Protein 1V3Y (pdb70)

Structure (mmCIF, N/CA/C/O backbone):
data_1V3Y
#
_entry.id   1V3Y
#
_cell.length_a   62.582
_cell.length_b   62.582
_cell.length_c   105.271
_cell.angle_alpha   90.00
_cell.angle_beta   90.00
_cell.angle_gamma   90.00
#
_symmetry.space_group_name_H-M   'P 43'
#
loop_
_entity.id
_entity.type
_entity.pdbx_description
1 polymer 'Peptide deformylase'
2 water water
#
loop_
_atom_site.group_PDB
_atom_site.id
_atom_site.type_symbol
_atom_site.label_atom_id
_atom_site.label_alt_id
_atom_site.label_comp_id
_atom_site.label_asym_id
_atom_site.label_entity_id
_atom_site.label_seq_id
_atom_site.pdbx_PDB_ins_code
_atom_site.Cartn_x
_atom_site.Cartn_y
_atom_site.Cartn_z
_atom_site.occupancy
_atom_site.B_iso_or_equiv
_atom_site.auth_seq_id
_atom_site.auth_comp_id
_atom_site.auth_asym_id
_atom_site.auth_atom_id
_atom_site.pdbx_PDB_model_num
ATOM 1 N N . MET A 1 1 ? 4.349 11.464 65.003 1.00 42.36 1 MET A N 1
ATOM 2 C CA . MET A 1 1 ? 4.230 10.128 64.353 1.00 40.48 1 MET A CA 1
ATOM 3 C C . MET A 1 1 ? 5.397 9.967 63.364 1.00 37.20 1 MET A C 1
ATOM 4 O O . MET A 1 1 ? 5.290 9.203 62.412 1.00 35.29 1 MET A O 1
ATOM 9 N N . VAL A 1 2 ? 6.493 10.694 63.589 1.00 34.50 2 VAL A N 1
ATOM 10 C CA . VAL A 1 2 ? 7.605 10.730 62.643 1.00 32.17 2 VAL A CA 1
ATOM 11 C C . VAL A 1 2 ? 8.544 9.560 62.986 1.00 30.09 2 VAL A C 1
ATOM 12 O O . VAL A 1 2 ? 8.511 8.999 64.087 1.00 27.86 2 VAL A O 1
ATOM 16 N N . TYR A 1 3 ? 9.327 9.173 62.002 1.00 27.70 3 TYR A N 1
ATOM 17 C CA . TYR A 1 3 ? 10.335 8.168 62.113 1.00 26.63 3 TYR A CA 1
ATOM 18 C C . TYR A 1 3 ? 11.651 8.897 62.043 1.00 27.08 3 TYR A C 1
ATOM 19 O O . TYR A 1 3 ? 11.740 9.905 61.289 1.00 27.32 3 TYR A O 1
ATOM 28 N N . PRO A 1 4 ? 12.673 8.374 62.725 1.00 27.45 4 PRO A N 1
ATOM 29 C CA . PRO A 1 4 ? 14.043 8.832 62.512 1.00 27.69 4 PRO A CA 1
ATOM 30 C C . PRO A 1 4 ? 14.445 8.586 61.076 1.00 26.93 4 PRO A C 1
ATOM 31 O O . PRO A 1 4 ? 14.130 7.538 60.498 1.00 26.27 4 PRO A O 1
ATOM 35 N N . ILE A 1 5 ? 15.161 9.527 60.493 1.00 26.78 5 ILE A N 1
ATOM 36 C CA . ILE A 1 5 ? 15.691 9.335 59.164 1.00 25.94 5 ILE A CA 1
ATOM 37 C C . ILE A 1 5 ? 17.095 8.668 59.223 1.00 25.36 5 ILE A C 1
ATOM 38 O O . ILE A 1 5 ? 18.022 9.120 59.919 1.00 25.64 5 ILE A O 1
ATOM 43 N N . ARG A 1 6 ? 17.263 7.613 58.441 1.00 23.27 6 ARG A N 1
ATOM 44 C CA . ARG A 1 6 ? 18.500 6.881 58.370 1.00 23.70 6 ARG A CA 1
ATOM 45 C C . ARG A 1 6 ? 19.554 7.694 57.652 1.00 24.17 6 ARG A C 1
ATOM 46 O O . ARG A 1 6 ? 19.286 8.244 56.598 1.00 24.13 6 ARG A O 1
ATOM 54 N N . LEU A 1 7 ? 20.748 7.741 58.209 1.00 24.66 7 LEU A N 1
ATOM 55 C CA . LEU A 1 7 ? 21.871 8.475 57.605 1.00 26.46 7 LEU A CA 1
ATOM 56 C C . LEU A 1 7 ? 22.745 7.589 56.747 1.00 27.66 7 LEU A C 1
ATOM 57 O O . LEU A 1 7 ? 22.803 6.355 56.939 1.00 26.06 7 LEU A O 1
ATOM 62 N N . TYR A 1 8 ? 23.436 8.233 55.802 1.00 25.42 8 TYR A N 1
ATOM 63 C CA . TYR A 1 8 ? 24.536 7.646 55.070 1.00 26.46 8 TYR A CA 1
ATOM 64 C C . TYR A 1 8 ? 25.437 6.784 55.911 1.00 26.38 8 TYR A C 1
ATOM 65 O O . TYR A 1 8 ? 25.925 7.221 56.965 1.00 27.24 8 TYR A O 1
ATOM 74 N N . GLY A 1 9 ? 25.601 5.533 55.455 1.00 27.58 9 GLY A N 1
ATOM 75 C CA . GLY A 1 9 ? 26.294 4.500 56.199 1.00 27.86 9 GLY A CA 1
ATOM 76 C C . GLY A 1 9 ? 25.356 3.368 56.640 1.00 28.61 9 GLY A C 1
ATOM 77 O O . GLY A 1 9 ? 25.821 2.225 56.882 1.00 29.68 9 GLY A O 1
ATOM 78 N N . ASP A 1 10 ? 24.065 3.646 56.783 1.00 26.28 10 ASP A N 1
ATOM 79 C CA . ASP A 1 10 ? 23.097 2.582 57.118 1.00 26.36 10 ASP A CA 1
ATOM 80 C C . ASP A 1 10 ? 22.933 1.735 55.858 1.00 25.66 10 ASP A C 1
ATOM 81 O O . ASP A 1 10 ? 22.560 2.263 54.791 1.00 23.53 10 ASP A O 1
ATOM 86 N N . PRO A 1 11 ? 23.194 0.424 55.928 1.00 26.28 11 PRO A N 1
ATOM 87 C CA . PRO A 1 11 ? 23.092 -0.412 54.717 1.00 26.46 11 PRO A CA 1
ATOM 88 C C . PRO A 1 11 ? 21.706 -0.482 54.071 1.00 24.07 11 PRO A C 1
ATOM 89 O O . PRO A 1 11 ? 21.574 -0.871 52.888 1.00 25.73 11 PRO A O 1
ATOM 93 N N . VAL A 1 12 ? 20.677 -0.136 54.810 1.00 24.92 12 VAL A N 1
ATOM 94 C CA . VAL A 1 12 ? 19.338 -0.180 54.275 1.00 24.44 12 VAL A CA 1
ATOM 95 C C . VAL A 1 12 ? 19.212 0.773 53.086 1.00 23.95 12 VAL A C 1
ATOM 96 O O . VAL A 1 12 ? 18.391 0.568 52.189 1.00 22.66 12 VAL A O 1
ATOM 100 N N . LEU A 1 13 ? 20.032 1.819 53.080 1.00 24.33 13 LEU A N 1
ATOM 101 C CA . LEU A 1 13 ? 19.976 2.799 51.984 1.00 24.05 13 LEU A CA 1
ATOM 102 C C . LEU A 1 13 ? 20.507 2.247 50.651 1.00 23.90 13 LEU A C 1
ATOM 103 O O . LEU A 1 13 ? 20.306 2.831 49.587 1.00 21.54 13 LEU A O 1
ATOM 108 N N . ARG A 1 14 ? 21.248 1.138 50.726 1.00 23.76 14 ARG A N 1
ATOM 109 C CA . ARG A 1 14 ? 21.880 0.545 49.584 1.00 24.61 14 ARG A CA 1
ATOM 110 C C . ARG A 1 14 ? 21.258 -0.757 49.079 1.00 25.69 14 ARG A C 1
ATOM 111 O O . ARG A 1 14 ? 21.690 -1.282 48.050 1.00 26.34 14 ARG A O 1
ATOM 119 N N . ARG A 1 15 ? 20.231 -1.237 49.745 1.00 26.75 15 ARG A N 1
ATOM 120 C CA . ARG A 1 15 ? 19.556 -2.465 49.326 1.00 29.15 15 ARG A CA 1
ATOM 121 C C . ARG A 1 15 ? 18.653 -2.182 48.126 1.00 29.21 15 ARG A C 1
ATOM 122 O O . ARG A 1 15 ? 18.226 -1.050 47.909 1.00 29.24 15 ARG A O 1
ATOM 130 N N . LYS A 1 16 ? 18.349 -3.206 47.344 1.00 27.91 16 LYS A N 1
ATOM 131 C CA . LYS A 1 16 ? 17.282 -3.081 46.379 1.00 28.19 16 LYS A CA 1
ATOM 132 C C . LYS A 1 16 ? 15.961 -3.331 47.111 1.00 27.16 16 LYS A C 1
ATOM 133 O O . LYS A 1 16 ? 15.676 -4.455 47.555 1.00 26.16 16 LYS A O 1
ATOM 139 N N . ALA A 1 17 ? 15.113 -2.317 47.202 1.00 24.45 17 ALA A N 1
ATOM 140 C CA . ALA A 1 17 ? 13.843 -2.465 47.910 1.00 23.77 17 ALA A CA 1
ATOM 141 C C . ALA A 1 17 ? 12.897 -3.439 47.219 1.00 23.46 17 ALA A C 1
ATOM 142 O O . ALA A 1 17 ? 12.939 -3.613 46.008 1.00 22.47 17 ALA A O 1
ATOM 144 N N . ARG A 1 18 ? 12.109 -4.144 48.032 1.00 24.32 18 ARG A N 1
ATOM 145 C CA . ARG A 1 18 ? 11.116 -5.110 47.577 1.00 25.15 18 ARG A CA 1
ATOM 146 C C . ARG A 1 18 ? 9.800 -4.481 47.182 1.00 25.54 18 ARG A C 1
ATOM 147 O O . ARG A 1 18 ? 9.322 -3.568 47.828 1.00 24.20 18 ARG A O 1
ATOM 155 N N . PRO A 1 19 ? 9.181 -4.997 46.134 1.00 26.84 19 PRO A N 1
ATOM 156 C CA . PRO A 1 19 ? 7.873 -4.510 45.710 1.00 27.31 19 PRO A CA 1
ATOM 157 C C . PRO A 1 19 ? 6.860 -4.582 46.806 1.00 25.80 19 PRO A C 1
ATOM 158 O O . PRO A 1 19 ? 6.878 -5.502 47.668 1.00 25.24 19 PRO A O 1
ATOM 162 N N . VAL A 1 20 ? 5.978 -3.599 46.828 1.00 24.93 20 VAL A N 1
ATOM 163 C CA . VAL A 1 20 ? 4.849 -3.617 47.702 1.00 25.34 20 VAL A CA 1
ATOM 164 C C . VAL A 1 20 ? 3.790 -4.548 47.139 1.00 25.95 20 VAL A C 1
ATOM 165 O O . VAL A 1 20 ? 3.402 -4.431 45.974 1.00 26.57 20 VAL A O 1
ATOM 169 N N . GLU A 1 21 ? 3.263 -5.397 48.008 1.00 27.43 21 GLU A N 1
ATOM 170 C CA . GLU A 1 21 ? 2.238 -6.412 47.647 1.00 29.24 21 GLU A CA 1
ATOM 171 C C . GLU A 1 21 ? 0.938 -6.270 48.430 1.00 30.24 21 GLU A C 1
ATOM 172 O O . GLU A 1 21 ? -0.176 -6.368 47.877 1.00 31.38 21 GLU A O 1
ATOM 178 N N . ASP A 1 22 ? 1.068 -6.075 49.722 1.00 30.31 22 ASP A N 1
ATOM 179 C CA . ASP A 1 22 ? -0.062 -5.833 50.592 1.00 31.75 22 ASP A CA 1
ATOM 180 C C . ASP A 1 22 ? -0.183 -4.347 50.835 1.00 29.52 22 ASP A C 1
ATOM 181 O O . ASP A 1 22 ? 0.674 -3.727 51.482 1.00 28.59 22 ASP A O 1
ATOM 186 N N . PHE A 1 23 ? -1.271 -3.775 50.335 1.00 28.89 23 PHE A N 1
ATOM 187 C CA . PHE A 1 23 ? -1.477 -2.327 50.389 1.00 28.36 23 PHE A CA 1
ATOM 188 C C . PHE A 1 23 ? -2.350 -1.895 51.588 1.00 30.30 23 PHE A C 1
ATOM 189 O O . PHE A 1 23 ? -2.634 -0.716 51.780 1.00 30.16 23 PHE A O 1
ATOM 197 N N . SER A 1 24 ? -2.793 -2.863 52.399 1.00 31.73 24 SER A N 1
ATOM 198 C CA . SER A 1 24 ? -3.741 -2.546 53.474 1.00 31.91 24 SER A CA 1
ATOM 199 C C . SER A 1 24 ? -3.266 -1.439 54.429 1.00 31.46 24 SER A C 1
ATOM 200 O O . SER A 1 24 ? -4.071 -0.590 54.827 1.00 32.47 24 SER A O 1
ATOM 203 N N . GLY A 1 25 ? -1.967 -1.413 54.779 1.00 30.21 25 GLY A N 1
ATOM 204 C CA . GLY A 1 25 ? -1.410 -0.428 55.701 1.00 29.24 25 GLY A CA 1
ATOM 205 C C . GLY A 1 25 ? -0.612 0.730 55.090 1.00 29.62 25 GLY A C 1
ATOM 206 O O . GLY A 1 25 ? -0.041 1.568 55.809 1.00 27.71 25 GLY A O 1
ATOM 207 N N . ILE A 1 26 ? -0.620 0.789 53.754 1.00 28.29 26 ILE A N 1
ATOM 208 C CA . ILE A 1 26 ? 0.226 1.714 53.008 1.00 28.33 26 ILE A CA 1
ATOM 209 C C . ILE A 1 26 ? -0.238 3.158 53.215 1.00 27.64 26 ILE A C 1
ATOM 210 O O . ILE A 1 26 ? 0.591 4.030 53.413 1.00 27.50 26 ILE A O 1
ATOM 215 N N . LYS A 1 27 ? -1.554 3.408 53.222 1.00 28.01 27 LYS A N 1
ATOM 216 C CA . LYS A 1 27 ? -2.048 4.752 53.475 1.00 29.19 27 LYS A CA 1
ATOM 217 C C . LYS A 1 27 ? -1.530 5.325 54.794 1.00 28.99 27 LYS A C 1
ATOM 218 O O . LYS A 1 27 ? -1.025 6.483 54.838 1.00 28.70 27 LYS A O 1
ATOM 224 N N . ARG A 1 28 ? -1.686 4.558 55.866 1.00 27.79 28 ARG A N 1
ATOM 225 C CA . ARG A 1 28 ? -1.245 4.950 57.192 1.00 29.36 28 ARG A CA 1
ATOM 226 C C . ARG A 1 28 ? 0.269 5.117 57.276 1.00 27.44 28 ARG A C 1
ATOM 227 O O . ARG A 1 28 ? 0.749 6.037 57.913 1.00 27.99 28 ARG A O 1
ATOM 235 N N . LEU A 1 29 ? 1.032 4.208 56.657 1.00 27.25 29 LEU A N 1
ATOM 236 C CA . LEU A 1 29 ? 2.491 4.312 56.668 1.00 26.78 29 LEU A CA 1
ATOM 237 C C . LEU A 1 29 ? 2.880 5.546 55.903 1.00 26.22 29 LEU A C 1
ATOM 238 O O . LEU A 1 29 ? 3.783 6.262 56.311 1.00 27.98 29 LEU A O 1
ATOM 243 N N . ALA A 1 30 ? 2.232 5.754 54.764 1.00 27.16 30 ALA A N 1
ATOM 244 C CA . ALA A 1 30 ? 2.528 6.910 53.910 1.00 27.43 30 ALA A CA 1
ATOM 245 C C . ALA A 1 30 ? 2.239 8.205 54.668 1.00 28.30 30 ALA A C 1
ATOM 246 O O . ALA A 1 30 ? 2.937 9.196 54.507 1.00 29.63 30 ALA A O 1
ATOM 248 N N . GLU A 1 31 ? 1.229 8.195 55.527 1.00 30.48 31 GLU A N 1
ATOM 249 C CA . GLU A 1 31 ? 0.892 9.401 56.320 1.00 31.04 31 GLU A CA 1
ATOM 250 C C . GLU A 1 31 ? 2.030 9.764 57.288 1.00 29.72 31 GLU A C 1
ATOM 251 O O . GLU A 1 31 ? 2.423 10.960 57.414 1.00 27.78 31 GLU A O 1
ATOM 257 N N . ASP A 1 32 ? 2.635 8.748 57.924 1.00 27.89 32 ASP A N 1
ATOM 258 C CA . ASP A 1 32 ? 3.757 8.945 58.818 1.00 27.28 32 ASP A CA 1
ATOM 259 C C . ASP A 1 32 ? 4.990 9.330 58.050 1.00 25.44 32 ASP A C 1
ATOM 260 O O . ASP A 1 32 ? 5.816 10.106 58.547 1.00 25.40 32 ASP A O 1
ATOM 265 N N . MET A 1 33 ? 5.126 8.835 56.808 1.00 24.61 33 MET A N 1
ATOM 266 C CA . MET A 1 33 ? 6.278 9.255 55.987 1.00 22.95 33 MET A CA 1
ATOM 267 C C . MET A 1 33 ? 6.148 10.740 55.646 1.00 23.51 33 MET A C 1
ATOM 268 O O . MET A 1 33 ? 7.108 11.464 55.707 1.00 24.12 33 MET A O 1
ATOM 273 N N . LEU A 1 34 ? 4.956 11.153 55.255 1.00 24.59 34 LEU A N 1
ATOM 274 C CA . LEU A 1 34 ? 4.712 12.562 54.929 1.00 25.84 34 LEU A CA 1
ATOM 275 C C . LEU A 1 34 ? 4.975 13.466 56.148 1.00 27.48 34 LEU A C 1
ATOM 276 O O . LEU A 1 34 ? 5.554 14.524 56.013 1.00 27.57 34 LEU A O 1
ATOM 281 N N . GLU A 1 35 ? 4.566 13.029 57.337 1.00 28.10 35 GLU A N 1
ATOM 282 C CA . GLU A 1 35 ? 4.756 13.827 58.531 1.00 28.51 35 GLU A CA 1
ATOM 283 C C . GLU A 1 35 ? 6.228 13.944 58.788 1.00 27.40 35 GLU A C 1
ATOM 284 O O . GLU A 1 35 ? 6.712 15.006 59.113 1.00 27.63 35 GLU A O 1
ATOM 290 N N . THR A 1 36 ? 6.995 12.857 58.553 1.00 25.83 36 THR A N 1
ATOM 291 C CA . THR A 1 36 ? 8.430 12.892 58.709 1.00 25.50 36 THR A CA 1
ATOM 292 C C . THR A 1 36 ? 9.108 13.827 57.721 1.00 25.50 36 THR A C 1
ATOM 293 O O . THR A 1 36 ? 10.025 14.591 58.083 1.00 27.27 36 THR A O 1
ATOM 297 N N . MET A 1 37 ? 8.700 13.726 56.458 1.00 26.48 37 MET A N 1
ATOM 298 C CA . MET A 1 37 ? 9.237 14.549 55.391 1.00 26.40 37 MET A CA 1
ATOM 299 C C . MET A 1 37 ? 8.996 16.046 55.727 1.00 27.35 37 MET A C 1
ATOM 300 O O . MET A 1 37 ? 9.912 16.872 55.637 1.00 28.09 37 MET A O 1
ATOM 305 N N . PHE A 1 38 ? 7.760 16.344 56.076 1.00 28.50 38 PHE A N 1
ATOM 306 C CA . PHE A 1 38 ? 7.332 17.722 56.326 1.00 29.50 38 PHE A CA 1
ATOM 307 C C . PHE A 1 38 ? 8.107 18.323 57.498 1.00 30.43 38 PHE A C 1
ATOM 308 O O . PHE A 1 38 ? 8.526 19.466 57.430 1.00 31.33 38 PHE A O 1
ATOM 316 N N . GLU A 1 39 ? 8.304 17.565 58.588 1.00 30.90 39 GLU A N 1
ATOM 317 C CA . GLU A 1 39 ? 9.003 18.083 59.759 1.00 32.38 39 GLU A CA 1
ATOM 318 C C . GLU A 1 39 ? 10.468 18.343 59.434 1.00 32.19 39 GLU A C 1
ATOM 319 O O . GLU A 1 39 ? 11.094 19.255 59.992 1.00 31.08 39 GLU A O 1
ATOM 325 N N . ALA A 1 40 ? 11.038 17.533 58.529 1.00 29.98 40 ALA A N 1
ATOM 326 C CA . ALA A 1 40 ? 12.413 17.711 58.082 1.00 29.03 40 ALA A CA 1
ATOM 327 C C . ALA A 1 40 ? 12.579 18.703 56.932 1.00 29.21 40 ALA A C 1
ATOM 328 O O . ALA A 1 40 ? 13.700 18.900 56.425 1.00 29.12 40 ALA A O 1
ATOM 330 N N . LYS A 1 41 ? 11.482 19.319 56.534 1.00 30.20 41 LYS A N 1
ATOM 331 C CA . LYS A 1 41 ? 11.409 20.289 55.448 1.00 32.20 41 LYS A CA 1
ATOM 332 C C . LYS A 1 41 ? 11.783 19.732 54.069 1.00 31.49 41 LYS A C 1
ATOM 333 O O . LYS A 1 41 ? 12.205 20.456 53.176 1.00 32.34 41 LYS A O 1
ATOM 339 N N . GLY A 1 42 ? 11.573 18.438 53.869 1.00 28.85 42 GLY A N 1
ATOM 340 C CA . GLY A 1 42 ? 11.797 17.874 52.542 1.00 26.99 42 GLY A CA 1
ATOM 341 C C . GLY A 1 42 ? 10.616 17.927 51.598 1.00 26.28 42 GLY A C 1
ATOM 342 O O . GLY A 1 42 ? 9.483 18.222 51.958 1.00 26.64 42 GLY A O 1
ATOM 343 N N . VAL A 1 43 ? 10.871 17.554 50.343 1.00 25.04 43 VAL A N 1
ATOM 344 C CA . VAL A 1 43 ? 9.830 17.470 49.316 1.00 25.95 43 VAL A CA 1
ATOM 345 C C . VAL A 1 43 ? 9.642 16.020 48.857 1.00 24.76 43 VAL A C 1
ATOM 346 O O . VAL A 1 43 ? 8.740 15.738 48.120 1.00 25.61 43 VAL A O 1
ATOM 350 N N . GLY A 1 44 ? 10.501 15.126 49.328 1.00 24.27 44 GLY A N 1
ATOM 351 C CA . GLY A 1 44 ? 10.301 13.675 49.056 1.00 23.69 44 GLY A CA 1
ATOM 352 C C . GLY A 1 44 ? 10.918 12.870 50.163 1.00 22.79 44 GLY A C 1
ATOM 353 O O . GLY A 1 44 ? 11.799 13.342 50.876 1.00 23.09 44 GLY A O 1
ATOM 354 N N . LEU A 1 45 ? 10.446 11.632 50.347 1.00 22.43 45 LEU A N 1
ATOM 355 C CA . LEU A 1 45 ? 11.021 10.716 51.297 1.00 21.35 45 LEU A CA 1
ATOM 356 C C . LEU A 1 45 ? 10.698 9.276 50.860 1.00 21.87 45 LEU A C 1
ATOM 357 O O . LEU A 1 45 ? 9.558 8.964 50.584 1.00 20.54 45 LEU A O 1
ATOM 362 N N . ALA A 1 46 ? 11.716 8.425 50.882 1.00 21.76 46 ALA A N 1
ATOM 363 C CA . ALA A 1 46 ? 11.572 7.045 50.418 1.00 20.38 46 ALA A CA 1
ATOM 364 C C . ALA A 1 46 ? 11.577 6.119 51.603 1.00 20.75 46 ALA A C 1
ATOM 365 O O . ALA A 1 46 ? 12.220 6.383 52.624 1.00 19.97 46 ALA A O 1
ATOM 367 N N . ALA A 1 47 ? 10.862 5.003 51.476 1.00 20.97 47 ALA A N 1
ATOM 368 C CA . ALA A 1 47 ? 10.795 4.067 52.578 1.00 20.47 47 ALA A CA 1
ATOM 369 C C . ALA A 1 47 ? 12.135 3.597 53.158 1.00 19.40 47 ALA A C 1
ATOM 370 O O . ALA A 1 47 ? 12.271 3.505 54.395 1.00 20.75 47 ALA A O 1
ATOM 372 N N . PRO A 1 48 ? 13.142 3.306 52.344 1.00 20.55 48 PRO A N 1
ATOM 373 C CA . PRO A 1 48 ? 14.460 2.987 52.885 1.00 20.02 48 PRO A CA 1
ATOM 374 C C . PRO A 1 48 ? 15.009 4.050 53.872 1.00 22.41 48 PRO A C 1
ATOM 375 O O . PRO A 1 48 ? 15.735 3.702 54.810 1.00 22.46 48 PRO A O 1
ATOM 379 N N . GLN A 1 49 ? 14.653 5.336 53.678 1.00 21.34 49 GLN A N 1
ATOM 380 C CA . GLN A 1 49 ? 15.131 6.402 54.584 1.00 21.68 49 GLN A CA 1
ATOM 381 C C . GLN A 1 49 ? 14.536 6.358 56.017 1.00 22.88 49 GLN A C 1
ATOM 382 O O . GLN A 1 49 ? 15.061 7.015 56.952 1.00 23.52 49 GLN A O 1
ATOM 388 N N . ILE A 1 50 ? 13.445 5.614 56.179 1.00 22.01 50 ILE A N 1
ATOM 389 C CA . ILE A 1 50 ? 12.915 5.249 57.493 1.00 22.52 50 ILE A CA 1
ATOM 390 C C . ILE A 1 50 ? 13.054 3.792 57.884 1.00 22.83 50 ILE A C 1
ATOM 391 O O . ILE A 1 50 ? 12.328 3.307 58.781 1.00 23.93 50 ILE A O 1
ATOM 396 N N . GLY A 1 51 ? 13.965 3.089 57.226 1.00 23.17 51 GLY A N 1
ATOM 397 C CA . GLY A 1 51 ? 14.360 1.751 57.642 1.00 23.73 51 GLY A CA 1
ATOM 398 C C . GLY A 1 51 ? 13.574 0.629 57.007 1.00 23.41 51 GLY A C 1
ATOM 399 O O . GLY A 1 51 ? 13.740 -0.518 57.412 1.00 23.35 51 GLY A O 1
ATOM 400 N N . LEU A 1 52 ? 12.779 0.923 55.964 1.00 22.47 52 LEU A N 1
ATOM 401 C CA . LEU A 1 52 ? 11.863 -0.059 55.384 1.00 21.31 52 LEU A CA 1
ATOM 402 C C . LEU A 1 52 ? 12.245 -0.298 53.911 1.00 22.86 52 LEU A C 1
ATOM 403 O O . LEU A 1 52 ? 12.102 0.613 53.070 1.00 22.55 52 LEU A O 1
ATOM 408 N N . SER A 1 53 ? 12.755 -1.501 53.592 1.00 22.44 53 SER A N 1
ATOM 409 C CA . SER A 1 53 ? 13.242 -1.808 52.236 1.00 21.47 53 SER A CA 1
ATOM 410 C C . SER A 1 53 ? 12.037 -2.205 51.325 1.00 22.13 53 SER A C 1
ATOM 411 O O . SER A 1 53 ? 11.892 -3.375 50.845 1.00 21.60 53 SER A O 1
ATOM 414 N N . GLN A 1 54 ? 11.185 -1.228 51.085 1.00 20.75 54 GLN A N 1
ATOM 415 C CA . GLN A 1 54 ? 9.980 -1.386 50.281 1.00 22.73 54 GLN A CA 1
ATOM 416 C C . GLN A 1 54 ? 9.936 -0.306 49.225 1.00 22.15 54 GLN A C 1
ATOM 417 O O . GLN A 1 54 ? 10.405 0.829 49.438 1.00 21.43 54 GLN A O 1
ATOM 423 N N . ARG A 1 55 ? 9.405 -0.682 48.072 1.00 21.53 55 ARG A N 1
ATOM 424 C CA . ARG A 1 55 ? 9.346 0.206 46.885 1.00 21.66 55 ARG A CA 1
ATOM 425 C C . ARG A 1 55 ? 8.179 1.188 47.051 1.00 20.85 55 ARG A C 1
ATOM 426 O O . ARG A 1 55 ? 7.075 1.037 46.484 1.00 22.64 55 ARG A O 1
ATOM 434 N N . LEU A 1 56 ? 8.416 2.165 47.923 1.00 21.16 56 LEU A N 1
ATOM 435 C CA . LEU A 1 56 ? 7.429 3.178 48.314 1.00 19.74 56 LEU A CA 1
ATOM 436 C C . LEU A 1 56 ? 8.129 4.500 48.588 1.00 19.87 56 LEU A C 1
ATOM 437 O O . LEU A 1 56 ? 9.112 4.536 49.335 1.00 20.38 56 LEU A O 1
ATOM 442 N N . PHE A 1 57 ? 7.585 5.585 48.053 1.00 19.55 57 PHE A N 1
ATOM 443 C CA . PHE A 1 57 ? 8.012 6.926 48.453 1.00 18.99 57 PHE A CA 1
ATOM 444 C C . PHE A 1 57 ? 6.824 7.887 48.457 1.00 20.20 57 PHE A C 1
ATOM 445 O O . PHE A 1 57 ? 5.776 7.646 47.884 1.00 20.94 57 PHE A O 1
ATOM 453 N N . VAL A 1 58 ? 7.019 8.988 49.143 1.00 21.45 58 VAL A N 1
ATOM 454 C CA . VAL A 1 58 ? 6.031 10.075 49.120 1.00 22.16 58 VAL A CA 1
ATOM 455 C C . VAL A 1 58 ? 6.740 11.302 48.615 1.00 22.48 58 VAL A C 1
ATOM 456 O O . VAL A 1 58 ? 7.973 11.424 48.715 1.00 21.22 58 VAL A O 1
ATOM 460 N N . ALA A 1 59 ? 6.000 12.201 47.995 1.00 23.63 59 ALA A N 1
ATOM 461 C CA . ALA A 1 59 ? 6.574 13.466 47.552 1.00 24.26 59 ALA A CA 1
ATOM 462 C C . ALA A 1 59 ? 5.459 14.485 47.432 1.00 25.59 59 ALA A C 1
ATOM 463 O O . ALA A 1 59 ? 4.304 14.126 47.235 1.00 26.91 59 ALA A O 1
ATOM 465 N N . VAL A 1 60 ? 5.839 15.744 47.499 1.00 26.64 60 VAL A N 1
ATOM 466 C CA . VAL A 1 60 ? 4.875 16.819 47.289 1.00 27.80 60 VAL A CA 1
ATOM 467 C C . VAL A 1 60 ? 5.345 17.887 46.315 1.00 27.77 60 VAL A C 1
ATOM 468 O O . VAL A 1 60 ? 6.565 18.185 46.188 1.00 25.90 60 VAL A O 1
ATOM 472 N N . GLU A 1 61 ? 4.335 18.442 45.633 1.00 29.92 61 GLU A N 1
ATOM 473 C CA . GLU A 1 61 ? 4.444 19.657 44.825 1.00 31.55 61 GLU A CA 1
ATOM 474 C C . GLU A 1 61 ? 3.710 20.814 45.588 1.00 32.19 61 GLU A C 1
ATOM 475 O O . GLU A 1 61 ? 4.591 21.533 46.107 1.00 36.65 61 GLU A O 1
ATOM 481 N N . LEU A 1 74 ? 2.225 22.598 56.851 1.00 55.64 74 LEU A N 1
ATOM 482 C CA . LEU A 1 74 ? 2.660 22.567 55.408 1.00 55.54 74 LEU A CA 1
ATOM 483 C C . LEU A 1 74 ? 1.859 21.615 54.528 1.00 54.80 74 LEU A C 1
ATOM 484 O O . LEU A 1 74 ? 1.846 21.792 53.315 1.00 54.28 74 LEU A O 1
ATOM 489 N N . ARG A 1 75 ? 1.199 20.618 55.128 1.00 54.27 75 ARG A N 1
ATOM 490 C CA . ARG A 1 75 ? 0.179 19.825 54.431 1.00 53.90 75 ARG A CA 1
ATOM 491 C C . ARG A 1 75 ? -0.889 20.671 53.747 1.00 53.24 75 ARG A C 1
ATOM 492 O O . ARG A 1 75 ? -1.447 20.247 52.747 1.00 53.88 75 ARG A O 1
ATOM 500 N N . GLU A 1 76 ? -1.186 21.855 54.300 1.00 51.77 76 GLU A N 1
ATOM 501 C CA . GLU A 1 76 ? -2.146 22.794 53.694 1.00 50.30 76 GLU A CA 1
ATOM 502 C C . GLU A 1 76 ? -1.574 23.655 52.540 1.00 48.78 76 GLU A C 1
ATOM 503 O O . GLU A 1 76 ? -2.343 24.312 51.831 1.00 47.07 76 GLU A O 1
ATOM 509 N N . LEU A 1 77 ? -0.248 23.642 52.336 1.00 46.84 77 LEU A N 1
ATOM 510 C CA . LEU A 1 77 ? 0.381 24.458 51.277 1.00 46.78 77 LEU A CA 1
ATOM 511 C C . LEU A 1 77 ? 0.654 23.686 49.965 1.00 45.30 77 LEU A C 1
ATOM 512 O O . LEU A 1 77 ? 1.053 24.270 48.968 1.00 45.43 77 LEU A O 1
ATOM 517 N N . VAL A 1 78 ? 0.454 22.381 49.978 1.00 43.44 78 VAL A N 1
ATOM 518 C CA . VAL A 1 78 ? 0.859 21.550 48.857 1.00 41.91 78 VAL A CA 1
ATOM 519 C C . VAL A 1 78 ? -0.176 21.632 47.724 1.00 40.19 78 VAL A C 1
ATOM 520 O O . VAL A 1 78 ? -1.376 21.691 47.984 1.00 40.92 78 VAL A O 1
ATOM 524 N N . ARG A 1 79 ? 0.309 21.703 46.488 1.00 38.13 79 ARG A N 1
ATOM 525 C CA . ARG A 1 79 ? -0.516 21.626 45.275 1.00 36.30 79 ARG A CA 1
ATOM 526 C C . ARG A 1 79 ? -0.927 20.162 44.965 1.00 35.01 79 ARG A C 1
ATOM 527 O O . ARG A 1 79 ? -2.090 19.860 44.656 1.00 33.38 79 ARG A O 1
ATOM 535 N N . ARG A 1 80 ? 0.034 19.241 45.086 1.00 32.51 80 ARG A N 1
ATOM 536 C CA . ARG A 1 80 ? -0.231 17.823 44.829 1.00 32.41 80 ARG A CA 1
ATOM 537 C C . ARG A 1 80 ? 0.568 17.015 45.868 1.00 31.32 80 ARG A C 1
ATOM 538 O O . ARG A 1 80 ? 1.680 17.384 46.199 1.00 29.91 80 ARG A O 1
ATOM 546 N N . VAL A 1 81 ? -0.028 15.926 46.335 1.00 30.56 81 VAL A N 1
ATOM 547 C CA . VAL A 1 81 ? 0.625 14.949 47.194 1.00 30.33 81 VAL A CA 1
ATOM 548 C C . VAL A 1 81 ? 0.674 13.636 46.418 1.00 28.84 81 VAL A C 1
ATOM 549 O O . VAL A 1 81 ? -0.328 13.206 45.855 1.00 27.64 81 VAL A O 1
ATOM 553 N N . TYR A 1 82 ? 1.847 12.979 46.448 1.00 26.99 82 TYR A N 1
ATOM 554 C CA . TYR A 1 82 ? 2.065 11.732 45.735 1.00 26.34 82 TYR A CA 1
ATOM 555 C C . TYR A 1 82 ? 2.466 10.670 46.728 1.00 25.21 82 TYR A C 1
ATOM 556 O O . TYR A 1 82 ? 3.420 10.863 47.499 1.00 24.57 82 TYR A O 1
ATOM 565 N N . VAL A 1 83 ? 1.700 9.593 46.727 1.00 24.82 83 VAL A N 1
ATOM 566 C CA . VAL A 1 83 ? 2.081 8.344 47.381 1.00 25.69 83 VAL A CA 1
ATOM 567 C C . VAL A 1 83 ? 2.335 7.321 46.282 1.00 24.38 83 VAL A C 1
ATOM 568 O O . VAL A 1 83 ? 1.437 6.937 45.506 1.00 23.69 83 VAL A O 1
ATOM 572 N N . VAL A 1 84 ? 3.585 6.881 46.168 1.00 22.54 84 VAL A N 1
ATOM 573 C CA . VAL A 1 84 ? 3.979 6.172 44.983 1.00 22.21 84 VAL A CA 1
ATOM 574 C C . VAL A 1 84 ? 4.593 4.845 45.362 1.00 22.79 84 VAL A C 1
ATOM 575 O O . VAL A 1 84 ? 5.675 4.818 45.921 1.00 22.64 84 VAL A O 1
ATOM 579 N N . ALA A 1 85 ? 3.908 3.751 45.027 1.00 21.51 85 ALA A N 1
ATOM 580 C CA . ALA A 1 85 ? 4.433 2.399 45.226 1.00 22.30 85 ALA A CA 1
ATOM 581 C C . ALA A 1 85 ? 4.802 1.759 43.911 1.00 22.60 85 ALA A C 1
ATOM 582 O O . ALA A 1 85 ? 4.168 2.008 42.862 1.00 22.91 85 ALA A O 1
ATOM 584 N N . ASN A 1 86 ? 5.842 0.942 43.934 1.00 22.58 86 ASN A N 1
ATOM 585 C CA . ASN A 1 86 ? 6.245 0.175 42.769 1.00 23.61 86 ASN A CA 1
ATOM 586 C C . ASN A 1 86 ? 6.423 1.007 41.506 1.00 22.95 86 ASN A C 1
ATOM 587 O O . ASN A 1 86 ? 5.967 0.610 40.403 1.00 20.97 86 ASN A O 1
ATOM 592 N N . PRO A 1 87 ? 7.106 2.145 41.631 1.00 22.89 87 PRO A N 1
ATOM 593 C CA . PRO A 1 87 ? 7.323 2.999 40.463 1.00 22.58 87 PRO A CA 1
ATOM 594 C C . PRO A 1 87 ? 8.254 2.382 39.429 1.00 23.42 87 PRO A C 1
ATOM 595 O O . PRO A 1 87 ? 9.254 1.761 39.792 1.00 23.57 87 PRO A O 1
ATOM 599 N N . VAL A 1 88 ? 7.976 2.608 38.142 1.00 23.40 88 VAL A N 1
ATOM 600 C CA . VAL A 1 88 ? 8.903 2.272 37.063 1.00 23.76 88 VAL A CA 1
ATOM 601 C C . VAL A 1 88 ? 8.915 3.412 36.080 1.00 22.40 88 VAL A C 1
ATOM 602 O O . VAL A 1 88 ? 7.860 3.867 35.680 1.00 22.68 88 VAL A O 1
ATOM 606 N N . ILE A 1 89 ? 10.090 3.946 35.770 1.00 23.53 89 ILE A N 1
ATOM 607 C CA . ILE A 1 89 ? 10.202 4.944 34.722 1.00 24.17 89 ILE A CA 1
ATOM 608 C C . ILE A 1 89 ? 10.150 4.232 33.389 1.00 26.03 89 ILE A C 1
ATOM 609 O O . ILE A 1 89 ? 11.043 3.431 33.064 1.00 24.76 89 ILE A O 1
ATOM 614 N N . THR A 1 90 ? 9.083 4.497 32.629 1.00 25.16 90 THR A N 1
ATOM 615 C CA . THR A 1 90 ? 8.903 3.927 31.291 1.00 26.64 90 THR A CA 1
ATOM 616 C C . THR A 1 90 ? 9.324 4.799 30.102 1.00 27.31 90 THR A C 1
ATOM 617 O O . THR A 1 90 ? 9.374 4.314 28.974 1.00 27.22 90 THR A O 1
ATOM 621 N N . TYR A 1 91 ? 9.618 6.056 30.362 1.00 26.05 91 TYR A N 1
ATOM 622 C CA . TYR A 1 91 ? 10.097 6.993 29.341 1.00 27.16 91 TYR A CA 1
ATOM 623 C C . TYR A 1 91 ? 10.906 8.101 29.991 1.00 25.92 91 TYR A C 1
ATOM 624 O O . TYR A 1 91 ? 10.577 8.576 31.069 1.00 25.83 91 TYR A O 1
ATOM 633 N N . ARG A 1 92 ? 11.959 8.542 29.313 1.00 26.17 92 ARG A N 1
ATOM 634 C CA . ARG A 1 92 ? 12.704 9.698 29.744 1.00 27.31 92 ARG A CA 1
ATOM 635 C C . ARG A 1 92 ? 13.150 10.456 28.511 1.00 28.89 92 ARG A C 1
ATOM 636 O O . ARG A 1 92 ? 13.457 9.843 27.467 1.00 27.34 92 ARG A O 1
ATOM 644 N N . GLU A 1 93 ? 13.243 11.762 28.664 1.00 29.03 93 GLU A N 1
ATOM 645 C CA . GLU A 1 93 ? 13.721 12.643 27.603 1.00 32.20 93 GLU A CA 1
ATOM 646 C C . GLU A 1 93 ? 14.528 13.774 28.201 1.00 31.31 93 GLU A C 1
ATOM 647 O O . GLU A 1 93 ? 14.155 14.304 29.241 1.00 31.08 93 GLU A O 1
ATOM 653 N N . GLY A 1 94 ? 15.611 14.175 27.545 1.00 30.62 94 GLY A N 1
ATOM 654 C CA . GLY A 1 94 ? 16.315 15.369 27.954 1.00 30.69 94 GLY A CA 1
ATOM 655 C C . GLY A 1 94 ? 17.336 15.092 29.021 1.00 30.92 94 GLY A C 1
ATOM 656 O O . GLY A 1 94 ? 17.460 13.947 29.558 1.00 29.47 94 GLY A O 1
ATOM 657 N N . LEU A 1 95 ? 18.119 16.117 29.324 1.00 30.63 95 LEU A N 1
ATOM 658 C CA . LEU A 1 95 ? 19.169 15.981 30.331 1.00 31.08 95 LEU A CA 1
ATOM 659 C C . LEU A 1 95 ? 19.457 17.360 30.853 1.00 31.88 95 LEU A C 1
ATOM 660 O O . LEU A 1 95 ? 19.866 18.228 30.067 1.00 32.31 95 LEU A O 1
ATOM 665 N N . VAL A 1 96 ? 19.197 17.593 32.133 1.00 30.75 96 VAL A N 1
ATOM 666 C CA . VAL A 1 96 ? 19.368 18.893 32.781 1.00 31.38 96 VAL A CA 1
ATOM 667 C C . VAL A 1 96 ? 20.138 18.681 34.080 1.00 30.52 96 VAL A C 1
ATOM 668 O O . VAL A 1 96 ? 19.779 17.787 34.860 1.00 29.19 96 VAL A O 1
ATOM 672 N N . GLU A 1 97 ? 21.188 19.469 34.306 1.00 29.22 97 GLU A N 1
ATOM 673 C CA . GLU A 1 97 ? 21.944 19.484 35.559 1.00 29.61 97 GLU A CA 1
ATOM 674 C C . GLU A 1 97 ? 21.289 20.425 36.547 1.00 29.82 97 GLU A C 1
ATOM 675 O O . GLU A 1 97 ? 20.773 21.525 36.170 1.00 28.76 97 GLU A O 1
ATOM 681 N N . GLY A 1 98 ? 21.271 20.012 37.807 1.00 28.05 98 GLY A N 1
ATOM 682 C CA . GLY A 1 98 ? 20.577 20.768 38.834 1.00 28.00 98 GLY A CA 1
ATOM 683 C C . GLY A 1 98 ? 21.051 20.434 40.251 1.00 27.31 98 GLY A C 1
ATOM 684 O O . GLY A 1 98 ? 21.847 19.537 40.429 1.00 26.96 98 GLY A O 1
ATOM 685 N N . THR A 1 99 ? 20.558 21.188 41.223 1.00 27.49 99 THR A N 1
ATOM 686 C CA . THR A 1 99 ? 20.966 21.087 42.632 1.00 27.01 99 THR A CA 1
ATOM 687 C C . THR A 1 99 ? 20.117 20.041 43.358 1.00 26.82 99 THR A C 1
ATOM 688 O O . THR A 1 99 ? 18.895 20.008 43.222 1.00 27.89 99 THR A O 1
ATOM 692 N N . GLU A 1 100 ? 20.789 19.150 44.081 1.00 24.89 100 GLU A N 1
ATOM 693 C CA . GLU A 1 100 ? 20.131 18.211 44.977 1.00 24.46 100 GLU A CA 1
ATOM 694 C C . GLU A 1 100 ? 20.948 18.022 46.245 1.00 23.58 100 GLU A C 1
ATOM 695 O O . GLU A 1 100 ? 22.186 18.097 46.228 1.00 24.22 100 GLU A O 1
ATOM 701 N N . GLY A 1 101 ? 20.226 17.764 47.327 1.00 23.60 101 GLY A N 1
ATOM 702 C CA . GLY A 1 101 ? 20.762 17.298 48.580 1.00 23.27 101 GLY A CA 1
ATOM 703 C C . GLY A 1 101 ? 19.914 16.087 49.001 1.00 23.24 101 GLY A C 1
ATOM 704 O O . GLY A 1 101 ? 19.163 15.511 48.188 1.00 25.12 101 GLY A O 1
ATOM 714 N N . LEU A 1 103 ? 18.210 14.183 52.833 1.00 24.10 103 LEU A N 1
ATOM 715 C CA . LEU A 1 103 ? 18.083 14.214 54.289 1.00 25.38 103 LEU A CA 1
ATOM 716 C C . LEU A 1 103 ? 18.988 13.190 54.985 1.00 24.98 103 LEU A C 1
ATOM 717 O O . LEU A 1 103 ? 19.300 13.354 56.167 1.00 24.82 103 LEU A O 1
ATOM 722 N N . SER A 1 104 ? 19.398 12.157 54.264 1.00 24.86 104 SER A N 1
ATOM 723 C CA . SER A 1 104 ? 20.309 11.139 54.762 1.00 24.98 104 SER A CA 1
ATOM 724 C C . SER A 1 104 ? 21.779 11.614 54.721 1.00 24.99 104 SER A C 1
ATOM 725 O O . SER A 1 104 ? 22.679 10.950 55.253 1.00 25.61 104 SER A O 1
ATOM 728 N N . LEU A 1 105 ? 22.019 12.739 54.041 1.00 25.66 105 LEU A N 1
ATOM 729 C CA . LEU A 1 105 ? 23.338 13.350 53.908 1.00 26.60 105 LEU A CA 1
ATOM 730 C C . LEU A 1 105 ? 23.211 14.846 54.245 1.00 27.20 105 LEU A C 1
ATOM 731 O O . LEU A 1 105 ? 23.428 15.686 53.376 1.00 26.91 105 LEU A O 1
ATOM 736 N N . PRO A 1 106 ? 22.813 15.151 55.464 1.00 27.65 106 PRO A N 1
ATOM 737 C CA . PRO A 1 106 ? 22.372 16.512 55.800 1.00 28.19 106 PRO A CA 1
ATOM 738 C C . PRO A 1 106 ? 23.462 17.532 55.596 1.00 28.25 106 PRO A C 1
ATOM 739 O O . PRO A 1 106 ? 24.639 17.288 55.902 1.00 27.57 106 PRO A O 1
ATOM 743 N N . GLY A 1 107 ? 23.063 18.620 54.935 1.00 27.77 107 GLY A N 1
ATOM 744 C CA . GLY A 1 107 ? 23.965 19.695 54.584 1.00 28.41 107 GLY A CA 1
ATOM 745 C C . GLY A 1 107 ? 24.831 19.514 53.381 1.00 27.73 107 GLY A C 1
ATOM 746 O O . GLY A 1 107 ? 25.528 20.456 53.006 1.00 29.08 107 GLY A O 1
ATOM 747 N N . LEU A 1 108 ? 24.789 18.344 52.715 1.00 26.87 108 LEU A N 1
ATOM 748 C CA . LEU A 1 108 ? 25.626 18.123 51.556 1.00 26.84 108 LEU A CA 1
ATOM 749 C C . LEU A 1 108 ? 24.813 18.246 50.272 1.00 27.27 108 LEU A C 1
ATOM 750 O O . LEU A 1 108 ? 23.732 17.700 50.190 1.00 27.92 108 LEU A O 1
ATOM 755 N N . TYR A 1 109 ? 25.354 18.973 49.282 1.00 27.06 109 TYR A N 1
ATOM 756 C CA . TYR A 1 109 ? 24.663 19.245 48.022 1.00 26.66 109 TYR A CA 1
ATOM 757 C C . TYR A 1 109 ? 25.601 19.120 46.841 1.00 26.63 109 TYR A C 1
ATOM 758 O O . TYR A 1 109 ? 26.833 19.332 46.967 1.00 27.75 109 TYR A O 1
ATOM 767 N N . SER A 1 110 ? 25.057 18.736 45.703 1.00 26.07 110 SER A N 1
ATOM 768 C CA . SER A 1 110 ? 25.718 18.948 44.428 1.00 27.04 110 SER A CA 1
ATOM 769 C C . SER A 1 110 ? 24.836 19.851 43.575 1.00 27.53 110 SER A C 1
ATOM 770 O O . SER A 1 110 ? 23.608 19.678 43.541 1.00 26.25 110 SER A O 1
ATOM 773 N N . GLU A 1 111 ? 25.467 20.767 42.823 1.00 27.87 111 GLU A N 1
ATOM 774 C CA . GLU A 1 111 ? 24.737 21.682 41.923 1.00 29.36 111 GLU A CA 1
ATOM 775 C C . GLU A 1 111 ? 24.677 21.185 40.469 1.00 29.54 111 GLU A C 1
ATOM 776 O O . GLU A 1 111 ? 24.080 21.838 39.602 1.00 30.32 111 GLU A O 1
ATOM 782 N N . GLU A 1 112 ? 25.252 20.017 40.194 1.00 27.49 112 GLU A N 1
ATOM 783 C CA . GLU A 1 112 ? 25.410 19.526 38.822 1.00 28.80 112 GLU A CA 1
ATOM 784 C C . GLU A 1 112 ? 24.864 18.094 38.606 1.00 25.76 112 GLU A C 1
ATOM 785 O O . GLU A 1 112 ? 25.363 17.375 37.747 1.00 26.58 112 GLU A O 1
ATOM 791 N N . VAL A 1 113 ? 23.832 17.710 39.350 1.00 25.09 113 VAL A N 1
ATOM 792 C CA . VAL A 1 113 ? 23.283 16.353 39.196 1.00 24.03 113 VAL A CA 1
ATOM 793 C C . VAL A 1 113 ? 22.481 16.262 37.905 1.00 24.10 113 VAL A C 1
ATOM 794 O O . VAL A 1 113 ? 21.496 16.979 37.768 1.00 24.23 113 VAL A O 1
ATOM 798 N N . PRO A 1 114 ? 22.897 15.425 36.955 1.00 23.77 114 PRO A N 1
ATOM 799 C CA . PRO A 1 114 ? 22.139 15.271 35.723 1.00 23.89 114 PRO A CA 1
ATOM 800 C C . PRO A 1 114 ? 20.893 14.422 35.937 1.00 24.82 114 PRO A C 1
ATOM 801 O O . PRO A 1 114 ? 20.977 13.341 36.562 1.00 24.37 114 PRO A O 1
ATOM 805 N N . ARG A 1 115 ? 19.780 14.874 35.352 1.00 24.52 115 ARG A N 1
ATOM 806 C CA . ARG A 1 115 ? 18.496 14.150 35.381 1.00 24.72 115 ARG A CA 1
ATOM 807 C C . ARG A 1 115 ? 17.778 14.288 34.037 1.00 25.63 115 ARG A C 1
ATOM 808 O O . ARG A 1 115 ? 17.999 15.277 33.277 1.00 25.61 115 ARG A O 1
ATOM 816 N N . ALA A 1 116 ? 16.910 13.317 33.735 1.00 24.38 116 ALA A N 1
ATOM 817 C CA . ALA A 1 116 ? 15.966 13.521 32.649 1.00 24.37 116 ALA A CA 1
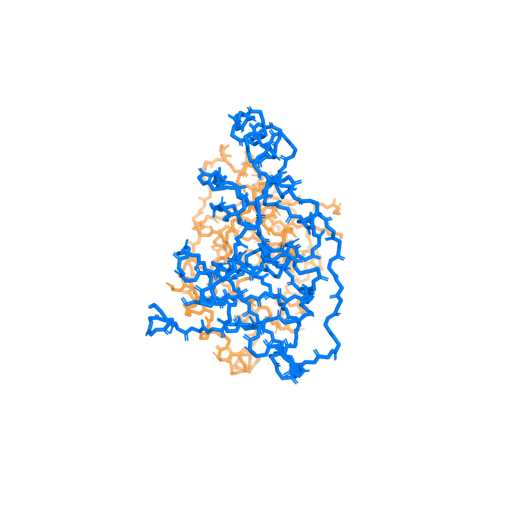ATOM 818 C C . ALA A 1 116 ? 15.086 14.759 32.930 1.00 24.06 116 ALA A C 1
ATOM 819 O O . ALA A 1 116 ? 14.691 15.020 34.069 1.00 22.77 116 ALA A O 1
ATOM 821 N N . GLU A 1 117 ? 14.800 15.534 31.872 1.00 24.25 117 GLU A N 1
ATOM 822 C CA . GLU A 1 117 ? 13.940 16.700 31.968 1.00 24.90 117 GLU A CA 1
ATOM 823 C C . GLU A 1 117 ? 12.502 16.274 32.041 1.00 25.62 117 GLU A C 1
ATOM 824 O O . GLU A 1 117 ? 11.740 16.890 32.732 1.00 26.36 117 GLU A O 1
ATOM 830 N N . ARG A 1 118 ? 12.135 15.208 31.336 1.00 26.21 118 ARG A N 1
ATOM 831 C CA . ARG A 1 118 ? 10.756 14.703 31.348 1.00 25.08 118 ARG A CA 1
ATOM 832 C C . ARG A 1 118 ? 10.771 13.209 31.523 1.00 24.67 118 ARG A C 1
ATOM 833 O O . ARG A 1 118 ? 11.613 12.528 30.945 1.00 24.10 118 ARG A O 1
ATOM 841 N N . ILE A 1 119 ? 9.846 12.704 32.328 1.00 22.61 119 ILE A N 1
ATOM 842 C CA . ILE A 1 119 ? 9.681 11.265 32.527 1.00 23.49 119 ILE A CA 1
ATOM 843 C C . ILE A 1 119 ? 8.229 10.846 32.476 1.00 22.23 119 ILE A C 1
ATOM 844 O O . ILE A 1 119 ? 7.314 11.646 32.703 1.00 23.21 119 ILE A O 1
ATOM 849 N N . ARG A 1 120 ? 8.029 9.592 32.152 1.00 22.09 120 ARG A N 1
ATOM 850 C CA . ARG A 1 120 ? 6.772 8.888 32.407 1.00 23.01 120 ARG A CA 1
ATOM 851 C C . ARG A 1 120 ? 7.013 7.785 33.426 1.00 21.96 120 ARG A C 1
ATOM 852 O O . ARG A 1 120 ? 7.983 7.055 33.371 1.00 22.46 120 ARG A O 1
ATOM 860 N N . VAL A 1 121 ? 6.124 7.712 34.387 1.00 23.22 121 VAL A N 1
ATOM 861 C CA . VAL A 1 121 ? 6.235 6.772 35.488 1.00 22.57 121 VAL A CA 1
ATOM 862 C C . VAL A 1 121 ? 4.946 5.977 35.637 1.00 22.42 121 VAL A C 1
ATOM 863 O O . VAL A 1 121 ? 3.848 6.557 35.665 1.00 24.13 121 VAL A O 1
ATOM 867 N N . GLU A 1 122 ? 5.065 4.647 35.667 1.00 22.44 122 GLU A N 1
ATOM 868 C CA . GLU A 1 122 ? 3.992 3.744 36.093 1.00 22.90 122 GLU A CA 1
ATOM 869 C C . GLU A 1 122 ? 4.167 3.381 37.554 1.00 22.43 122 GLU A C 1
ATOM 870 O O . GLU A 1 122 ? 5.289 3.116 37.998 1.00 24.07 122 GLU A O 1
ATOM 876 N N . TYR A 1 123 ? 3.072 3.388 38.300 1.00 22.65 123 TYR A N 1
ATOM 877 C CA . TYR A 1 123 ? 3.091 3.151 39.730 1.00 23.00 123 TYR A CA 1
ATOM 878 C C . TYR A 1 123 ? 1.755 2.694 40.237 1.00 24.73 123 TYR A C 1
ATOM 879 O O . TYR A 1 123 ? 0.786 2.610 39.485 1.00 25.50 123 TYR A O 1
ATOM 888 N N . GLN A 1 124 ? 1.703 2.370 41.525 1.00 24.91 124 GLN A N 1
ATOM 889 C CA . GLN A 1 124 ? 0.452 2.110 42.202 1.00 25.20 124 GLN A CA 1
ATOM 890 C C . GLN A 1 124 ? 0.283 3.115 43.309 1.00 24.81 124 GLN A C 1
ATOM 891 O O . GLN A 1 124 ? 1.260 3.496 43.994 1.00 25.85 124 GLN A O 1
ATOM 897 N N . ASP A 1 125 ? -0.948 3.555 43.518 1.00 25.04 125 ASP A N 1
ATOM 898 C CA . ASP A 1 125 ? -1.229 4.471 44.595 1.00 25.18 125 ASP A CA 1
ATOM 899 C C . ASP A 1 125 ? -1.382 3.766 45.937 1.00 26.44 125 ASP A C 1
ATOM 900 O O . ASP A 1 125 ? -1.093 2.556 46.075 1.00 27.22 125 ASP A O 1
ATOM 905 N N . GLU A 1 126 ? -1.780 4.514 46.952 1.00 28.58 126 GLU A N 1
ATOM 906 C CA . GLU A 1 126 ? -1.846 3.928 48.288 1.00 31.10 126 GLU A CA 1
ATOM 907 C C . GLU A 1 126 ? -2.886 2.831 48.458 1.00 31.54 126 GLU A C 1
ATOM 908 O O . GLU A 1 126 ? -2.773 2.037 49.400 1.00 31.28 126 GLU A O 1
ATOM 914 N N . GLU A 1 127 ? -3.854 2.728 47.524 1.00 33.33 127 GLU A N 1
ATOM 915 C CA . GLU A 1 127 ? -4.840 1.635 47.496 1.00 33.75 127 GLU A CA 1
ATOM 916 C C . GLU A 1 127 ? -4.427 0.466 46.582 1.00 34.02 127 GLU A C 1
ATOM 917 O O . GLU A 1 127 ? -5.151 -0.511 46.408 1.00 35.21 127 GLU A O 1
ATOM 923 N N . GLY A 1 128 ? -3.236 0.554 45.996 1.00 32.46 128 GLY A N 1
ATOM 924 C CA . GLY A 1 128 ? -2.759 -0.406 45.042 1.00 30.93 128 GLY A CA 1
ATOM 925 C C . GLY A 1 128 ? -3.209 -0.226 43.599 1.00 29.75 128 GLY A C 1
ATOM 926 O O . GLY A 1 128 ? -2.963 -1.118 42.801 1.00 30.16 128 GLY A O 1
ATOM 927 N N . ARG A 1 129 ? -3.837 0.898 43.285 1.00 29.17 129 ARG A N 1
ATOM 928 C CA . ARG A 1 129 ? -4.445 1.152 41.978 1.00 29.05 129 ARG A CA 1
ATOM 929 C C . ARG A 1 129 ? -3.385 1.637 40.997 1.00 29.00 129 ARG A C 1
ATOM 930 O O . ARG A 1 129 ? -2.662 2.569 41.332 1.00 26.92 129 ARG A O 1
ATOM 938 N N . GLY A 1 130 ? -3.288 0.987 39.827 1.00 28.33 130 GLY A N 1
ATOM 939 C CA . GLY A 1 130 ? -2.340 1.379 38.804 1.00 28.73 130 GLY A CA 1
ATOM 940 C C . GLY A 1 130 ? -2.590 2.771 38.281 1.00 28.79 130 GLY A C 1
ATOM 941 O O . GLY A 1 130 ? -3.770 3.171 38.072 1.00 27.35 130 GLY A O 1
ATOM 942 N N . ARG A 1 131 ? -1.490 3.522 38.129 1.00 26.82 131 ARG A N 1
ATOM 943 C CA . ARG A 1 131 ? -1.502 4.884 37.630 1.00 26.60 131 ARG A CA 1
ATOM 944 C C . ARG A 1 131 ? -0.330 5.083 36.692 1.00 24.95 131 ARG A C 1
ATOM 945 O O . ARG A 1 131 ? 0.669 4.392 36.778 1.00 24.54 131 ARG A O 1
ATOM 953 N N . VAL A 1 132 ? -0.489 6.065 35.816 1.00 23.93 132 VAL A N 1
ATOM 954 C CA . VAL A 1 132 ? 0.559 6.500 34.915 1.00 24.32 132 VAL A CA 1
ATOM 955 C C . VAL A 1 132 ? 0.598 8.024 35.012 1.00 23.29 132 VAL A C 1
ATOM 956 O O . VAL A 1 132 ? -0.446 8.706 34.995 1.00 25.24 132 VAL A O 1
ATOM 960 N N . LEU A 1 133 ? 1.796 8.570 35.088 1.00 22.96 133 LEU A N 1
ATOM 961 C CA . LEU A 1 133 ? 1.993 9.997 35.286 1.00 23.59 133 LEU A CA 1
ATOM 962 C C . LEU A 1 133 ? 3.184 10.478 34.463 1.00 23.26 133 LEU A C 1
ATOM 963 O O . LEU A 1 133 ? 4.207 9.810 34.421 1.00 24.54 133 LEU A O 1
ATOM 968 N N . GLU A 1 134 ? 3.093 11.661 33.878 1.00 22.17 134 GLU A N 1
ATOM 969 C CA . GLU A 1 134 ? 4.220 12.288 33.213 1.00 22.93 134 GLU A CA 1
ATOM 970 C C . GLU A 1 134 ? 4.568 13.575 33.951 1.00 23.43 134 GLU A C 1
ATOM 971 O O . GLU A 1 134 ? 3.687 14.337 34.414 1.00 22.83 134 GLU A O 1
ATOM 977 N N . LEU A 1 135 ? 5.861 13.768 34.182 1.00 23.65 135 LEU A N 1
ATOM 978 C CA . LEU A 1 135 ? 6.362 14.929 34.947 1.00 23.86 135 LEU A CA 1
ATOM 979 C C . LEU A 1 135 ? 7.513 15.559 34.177 1.00 24.24 135 LEU A C 1
ATOM 980 O O . LEU A 1 135 ? 8.197 14.890 33.432 1.00 22.82 135 LEU A O 1
ATOM 985 N N . GLU A 1 136 ? 7.710 16.850 34.364 1.00 25.07 136 GLU A N 1
ATOM 986 C CA . GLU A 1 136 ? 8.814 17.565 33.738 1.00 27.11 136 GLU A CA 1
ATOM 987 C C . GLU A 1 136 ? 9.469 18.427 34.799 1.00 27.21 136 GLU A C 1
ATOM 988 O O . GLU A 1 136 ? 8.881 18.733 35.848 1.00 29.17 136 GLU A O 1
ATOM 994 N N . GLY A 1 137 ? 10.713 18.781 34.584 1.00 27.01 137 GLY A N 1
ATOM 995 C CA . GLY A 1 137 ? 11.328 19.780 35.457 1.00 27.33 137 GLY A CA 1
ATOM 996 C C . GLY A 1 137 ? 11.509 19.321 36.887 1.00 26.85 137 GLY A C 1
ATOM 997 O O . GLY A 1 137 ? 11.900 18.160 37.119 1.00 25.98 137 GLY A O 1
ATOM 998 N N . TYR A 1 138 ? 11.251 20.217 37.828 1.00 25.16 138 TYR A N 1
ATOM 999 C CA . TYR A 1 138 ? 11.516 19.962 39.254 1.00 26.70 138 TYR A CA 1
ATOM 1000 C C . TYR A 1 138 ? 10.892 18.660 39.750 1.00 24.61 138 TYR A C 1
ATOM 1001 O O . TYR A 1 138 ? 11.550 17.884 40.408 1.00 24.07 138 TYR A O 1
ATOM 1010 N N . MET A 1 139 ? 9.618 18.432 39.454 1.00 23.76 139 MET A N 1
ATOM 1011 C CA . MET A 1 139 ? 8.973 17.255 40.022 1.00 23.22 139 MET A CA 1
ATOM 1012 C C . MET A 1 139 ? 9.537 15.968 39.369 1.00 22.36 139 MET A C 1
ATOM 1013 O O . MET A 1 139 ? 9.570 14.922 40.036 1.00 21.60 139 MET A O 1
ATOM 1018 N N . ALA A 1 140 ? 9.979 16.036 38.109 1.00 20.83 140 ALA A N 1
ATOM 1019 C CA . ALA A 1 140 ? 10.635 14.872 37.476 1.00 21.33 140 ALA A CA 1
ATOM 1020 C C . ALA A 1 140 ? 11.951 14.552 38.167 1.00 21.23 140 ALA A C 1
ATOM 1021 O O . ALA A 1 140 ? 12.320 13.374 38.370 1.00 20.73 140 ALA A O 1
ATOM 1023 N N . ARG A 1 141 ? 12.648 15.590 38.613 1.00 21.30 141 ARG A N 1
ATOM 1024 C CA . ARG A 1 141 ? 13.889 15.416 39.350 1.00 21.49 141 ARG A CA 1
ATOM 1025 C C . ARG A 1 141 ? 13.611 14.816 40.708 1.00 21.20 141 ARG A C 1
ATOM 1026 O O . ARG A 1 141 ? 14.317 13.901 41.125 1.00 22.47 141 ARG A O 1
ATOM 1034 N N . VAL A 1 142 ? 12.582 15.275 41.409 1.00 21.13 142 VAL A N 1
ATOM 1035 C CA . VAL A 1 142 ? 12.225 14.702 42.710 1.00 21.63 142 VAL A CA 1
ATOM 1036 C C . VAL A 1 142 ? 11.880 13.224 42.567 1.00 21.33 142 VAL A C 1
ATOM 1037 O O . VAL A 1 142 ? 12.404 12.397 43.314 1.00 20.74 142 VAL A O 1
ATOM 1041 N N . PHE A 1 143 ? 11.038 12.900 41.582 1.00 19.72 143 PHE A N 1
ATOM 1042 C CA . PHE A 1 143 ? 10.693 11.481 41.366 1.00 20.24 143 PHE A CA 1
ATOM 1043 C C . PHE A 1 143 ? 11.905 10.626 41.027 1.00 19.80 143 PHE A C 1
ATOM 1044 O O . PHE A 1 143 ? 12.032 9.517 41.580 1.00 20.21 143 PHE A O 1
ATOM 1052 N N . GLN A 1 144 ? 12.815 11.098 40.175 1.00 19.65 144 GLN A N 1
ATOM 1053 C CA . GLN A 1 144 ? 14.050 10.343 39.856 1.00 20.39 144 GLN A CA 1
ATOM 1054 C C . GLN A 1 144 ? 14.880 10.088 41.089 1.00 20.39 144 GLN A C 1
ATOM 1055 O O . GLN A 1 144 ? 15.350 8.972 41.313 1.00 18.93 144 GLN A O 1
ATOM 1061 N N . HIS A 1 145 ? 15.067 11.115 41.914 1.00 20.37 145 HIS A N 1
ATOM 1062 C CA . HIS A 1 145 ? 15.803 10.994 43.158 1.00 20.83 145 HIS A CA 1
ATOM 1063 C C . HIS A 1 145 ? 15.166 9.971 44.136 1.00 20.35 145 HIS A C 1
ATOM 1064 O O . HIS A 1 145 ? 15.886 9.169 44.725 1.00 21.20 145 HIS A O 1
ATOM 1071 N N . GLU A 1 146 ? 13.847 9.985 44.286 1.00 19.57 146 GLU A N 1
ATOM 1072 C CA . GLU A 1 146 ? 13.185 9.093 45.188 1.00 18.95 146 GLU A CA 1
ATOM 1073 C C . GLU A 1 146 ? 13.204 7.677 44.662 1.00 19.47 146 GLU A C 1
ATOM 1074 O O . GLU A 1 146 ? 13.446 6.760 45.426 1.00 19.01 146 GLU A O 1
ATOM 1080 N N . ILE A 1 147 ? 12.980 7.501 43.388 1.00 20.10 147 ILE A N 1
ATOM 1081 C CA . ILE A 1 147 ? 13.010 6.146 42.808 1.00 21.01 147 ILE A CA 1
ATOM 1082 C C . ILE A 1 147 ? 14.397 5.565 42.966 1.00 19.52 147 ILE A C 1
ATOM 1083 O O . ILE A 1 147 ? 14.571 4.367 43.254 1.00 19.55 147 ILE A O 1
ATOM 1088 N N . ASP A 1 148 ? 15.412 6.413 42.811 1.00 20.19 148 ASP A N 1
ATOM 1089 C CA . ASP A 1 148 ? 16.784 5.988 43.021 1.00 20.03 148 ASP A CA 1
ATOM 1090 C C . ASP A 1 148 ? 16.989 5.389 44.395 1.00 19.92 148 ASP A C 1
ATOM 1091 O O . ASP A 1 148 ? 17.723 4.399 44.536 1.00 19.76 148 ASP A O 1
ATOM 1096 N N . HIS A 1 149 ? 16.362 5.944 45.423 1.00 19.42 149 HIS A N 1
ATOM 1097 C CA . HIS A 1 149 ? 16.490 5.368 46.780 1.00 19.94 149 HIS A CA 1
ATOM 1098 C C . HIS A 1 149 ? 16.050 3.907 46.814 1.00 21.22 149 HIS A C 1
ATOM 1099 O O . HIS A 1 149 ? 16.583 3.123 47.587 1.00 20.65 149 HIS A O 1
ATOM 1106 N N . LEU A 1 150 ? 15.038 3.579 46.042 1.00 20.85 150 LEU A N 1
ATOM 1107 C CA . LEU A 1 150 ? 14.498 2.220 46.011 1.00 21.04 150 LEU A CA 1
ATOM 1108 C C . LEU A 1 150 ? 15.398 1.225 45.316 1.00 21.94 150 LEU A C 1
ATOM 1109 O O . LEU A 1 150 ? 15.226 -0.022 45.480 1.00 22.14 150 LEU A O 1
ATOM 1114 N N . ASP A 1 151 ? 16.357 1.744 44.541 1.00 23.39 151 ASP A N 1
ATOM 1115 C CA . ASP A 1 151 ? 17.401 0.977 43.881 1.00 24.32 151 ASP A CA 1
ATOM 1116 C C . ASP A 1 151 ? 18.748 1.037 44.603 1.00 25.31 151 ASP A C 1
ATOM 1117 O O . ASP A 1 151 ? 19.763 0.556 44.091 1.00 24.65 151 ASP A O 1
ATOM 1122 N N . GLY A 1 152 ? 18.772 1.642 45.787 1.00 23.26 152 GLY A N 1
ATOM 1123 C CA . GLY A 1 152 ? 19.968 1.706 46.611 1.00 24.01 152 GLY A CA 1
ATOM 1124 C C . GLY A 1 152 ? 20.982 2.733 46.130 1.00 23.50 152 GLY A C 1
ATOM 1125 O O . GLY A 1 152 ? 22.180 2.637 46.418 1.00 23.34 152 GLY A O 1
ATOM 1126 N N . ILE A 1 153 ? 20.493 3.757 45.418 1.00 23.51 153 ILE A N 1
ATOM 1127 C CA . ILE A 1 153 ? 21.334 4.772 44.782 1.00 22.34 153 ILE A CA 1
ATOM 1128 C C . ILE A 1 153 ? 21.132 6.127 45.482 1.00 21.44 153 ILE A C 1
ATOM 1129 O O . ILE A 1 153 ? 20.000 6.488 45.825 1.00 22.11 153 ILE A O 1
ATOM 1134 N N . LEU A 1 154 ? 22.214 6.870 45.616 1.00 21.90 154 LEU A N 1
ATOM 1135 C CA . LEU A 1 154 ? 22.211 8.229 46.157 1.00 21.29 154 LEU A CA 1
ATOM 1136 C C . LEU A 1 154 ? 22.703 9.207 45.089 1.00 21.42 154 LEU A C 1
ATOM 1137 O O . LEU A 1 154 ? 23.394 8.833 44.130 1.00 23.18 154 LEU A O 1
ATOM 1142 N N . PHE A 1 155 ? 22.323 10.480 45.231 1.00 21.80 155 PHE A N 1
ATOM 1143 C CA . PHE A 1 155 ? 22.419 11.405 44.150 1.00 21.74 155 PHE A CA 1
ATOM 1144 C C . PHE A 1 155 ? 23.813 11.602 43.608 1.00 21.69 155 PHE A C 1
ATOM 1145 O O . PHE A 1 155 ? 23.980 11.844 42.422 1.00 22.74 155 PHE A O 1
ATOM 1153 N N . PHE A 1 156 ? 24.828 11.481 44.445 1.00 24.54 156 PHE A N 1
ATOM 1154 C CA . PHE A 1 156 ? 26.193 11.675 43.948 1.00 23.09 156 PHE A CA 1
ATOM 1155 C C . PHE A 1 156 ? 26.605 10.600 42.951 1.00 24.10 156 PHE A C 1
ATOM 1156 O O . PHE A 1 156 ? 27.449 10.848 42.144 1.00 25.60 156 PHE A O 1
ATOM 1164 N N . GLU A 1 157 ? 25.954 9.433 42.983 1.00 22.75 157 GLU A N 1
ATOM 1165 C CA . GLU A 1 157 ? 26.232 8.374 42.028 1.00 23.88 157 GLU A CA 1
ATOM 1166 C C . GLU A 1 157 ? 25.774 8.657 40.624 1.00 23.71 157 GLU A C 1
ATOM 1167 O O . GLU A 1 157 ? 26.155 7.930 39.684 1.00 23.86 157 GLU A O 1
ATOM 1173 N N . ARG A 1 158 ? 24.871 9.624 40.493 1.00 23.49 158 ARG A N 1
ATOM 1174 C CA . ARG A 1 158 ? 24.448 10.133 39.205 1.00 23.68 158 ARG A CA 1
ATOM 1175 C C . ARG A 1 158 ? 25.423 11.097 38.577 1.00 24.41 158 ARG A C 1
ATOM 1176 O O . ARG A 1 158 ? 25.291 11.428 37.420 1.00 23.37 158 ARG A O 1
ATOM 1184 N N . LEU A 1 159 ? 26.380 11.585 39.359 1.00 24.26 159 LEU A N 1
ATOM 1185 C CA . LEU A 1 159 ? 27.403 12.481 38.806 1.00 25.36 159 LEU A CA 1
ATOM 1186 C C . LEU A 1 159 ? 28.428 11.708 37.972 1.00 25.82 159 LEU A C 1
ATOM 1187 O O . LEU A 1 159 ? 28.830 10.597 38.335 1.00 26.58 159 LEU A O 1
ATOM 1192 N N . PRO A 1 160 ? 28.876 12.286 36.861 1.00 28.02 160 PRO A N 1
ATOM 1193 C CA . PRO A 1 160 ? 29.968 11.709 36.090 1.00 28.65 160 PRO A CA 1
ATOM 1194 C C . PRO A 1 160 ? 31.140 11.472 37.014 1.00 28.28 160 PRO A C 1
ATOM 1195 O O . PRO A 1 160 ? 31.362 12.198 37.980 1.00 28.22 160 PRO A O 1
ATOM 1199 N N . LYS A 1 161 ? 31.889 10.441 36.712 1.00 28.62 161 LYS A N 1
ATOM 1200 C CA . LYS A 1 161 ? 32.935 9.969 37.593 1.00 29.54 161 LYS A CA 1
ATOM 1201 C C . LYS A 1 161 ? 33.850 11.018 38.201 1.00 29.72 161 LYS A C 1
ATOM 1202 O O . LYS A 1 161 ? 34.024 11.013 39.407 1.00 28.60 161 LYS A O 1
ATOM 1208 N N . PRO A 1 162 ? 34.443 11.919 37.428 1.00 30.17 162 PRO A N 1
ATOM 1209 C CA . PRO A 1 162 ? 35.312 12.945 38.026 1.00 30.53 162 PRO A CA 1
ATOM 1210 C C . PRO A 1 162 ? 34.592 13.833 39.057 1.00 30.39 162 PRO A C 1
ATOM 1211 O O . PRO A 1 162 ? 35.166 14.211 40.124 1.00 29.76 162 PRO A O 1
ATOM 1215 N N . LYS A 1 163 ? 33.329 14.149 38.767 1.00 28.67 163 LYS A N 1
ATOM 1216 C CA . LYS A 1 163 ? 32.530 14.985 39.646 1.00 28.45 163 LYS A CA 1
ATOM 1217 C C . LYS A 1 163 ? 32.095 14.208 40.900 1.00 27.88 163 LYS A C 1
ATOM 1218 O O . LYS A 1 163 ? 32.084 14.729 42.008 1.00 26.63 163 LYS A O 1
ATOM 1224 N N . ARG A 1 164 ? 31.762 12.942 40.725 1.00 27.48 164 ARG A N 1
ATOM 1225 C CA . ARG A 1 164 ? 31.466 12.076 41.855 1.00 27.37 164 ARG A CA 1
ATOM 1226 C C . ARG A 1 164 ? 32.673 11.926 42.788 1.00 28.07 164 ARG A C 1
ATOM 1227 O O . ARG A 1 164 ? 32.567 12.046 44.011 1.00 27.06 164 ARG A O 1
ATOM 1235 N N . GLU A 1 165 ? 33.836 11.690 42.210 1.00 28.41 165 GLU A N 1
ATOM 1236 C CA . GLU A 1 165 ? 35.044 11.569 43.013 1.00 29.73 165 GLU A CA 1
ATOM 1237 C C . GLU A 1 165 ? 35.357 12.893 43.737 1.00 29.39 165 GLU A C 1
ATOM 1238 O O . GLU A 1 165 ? 35.759 12.860 44.904 1.00 29.69 165 GLU A O 1
ATOM 1244 N N . ALA A 1 166 ? 35.159 14.026 43.076 1.00 28.81 166 ALA A N 1
ATOM 1245 C CA . ALA A 1 166 ? 35.413 15.319 43.708 1.00 29.15 166 ALA A CA 1
ATOM 1246 C C . ALA A 1 166 ? 34.464 15.535 44.877 1.00 28.70 166 ALA A C 1
ATOM 1247 O O . ALA A 1 166 ? 34.858 16.062 45.913 1.00 28.58 166 ALA A O 1
ATOM 1249 N N . PHE A 1 167 ? 33.202 15.120 44.721 1.00 27.60 167 PHE A N 1
ATOM 1250 C CA . PHE A 1 167 ? 32.204 15.266 45.753 1.00 26.20 167 PHE A CA 1
ATOM 1251 C C . PHE A 1 167 ? 32.548 14.444 46.953 1.00 25.80 167 PHE A C 1
ATOM 1252 O O . PHE A 1 167 ? 32.445 14.906 48.066 1.00 25.76 167 PHE A O 1
ATOM 1260 N N . LEU A 1 168 ? 32.939 13.179 46.752 1.00 26.02 168 LEU A N 1
ATOM 1261 C CA . LEU A 1 168 ? 33.302 12.321 47.845 1.00 26.50 168 LEU A CA 1
ATOM 1262 C C . LEU A 1 168 ? 34.590 12.779 48.571 1.00 27.83 168 LEU A C 1
ATOM 1263 O O . LEU A 1 168 ? 34.673 12.651 49.789 1.00 27.80 168 LEU A O 1
ATOM 1268 N N . GLU A 1 169 ? 35.579 13.282 47.830 1.00 28.69 169 GLU A N 1
ATOM 1269 C CA . GLU A 1 169 ? 36.811 13.830 48.453 1.00 30.41 169 GLU A CA 1
ATOM 1270 C C . GLU A 1 169 ? 36.525 15.096 49.257 1.00 29.32 169 GLU A C 1
ATOM 1271 O O . GLU A 1 169 ? 36.934 15.226 50.410 1.00 30.24 169 GLU A O 1
ATOM 1277 N N . ALA A 1 170 ? 35.828 16.027 48.646 1.00 29.53 170 ALA A N 1
ATOM 1278 C CA . ALA A 1 170 ? 35.519 17.321 49.270 1.00 29.10 170 ALA A CA 1
ATOM 1279 C C . ALA A 1 170 ? 34.735 17.185 50.587 1.00 28.92 170 ALA A C 1
ATOM 1280 O O . ALA A 1 170 ? 34.972 17.912 51.548 1.00 27.60 170 ALA A O 1
ATOM 1282 N N . ASN A 1 171 ? 33.830 16.208 50.633 1.00 26.59 171 ASN A N 1
ATOM 1283 C CA . ASN A 1 171 ? 32.944 16.023 51.770 1.00 26.71 171 ASN A CA 1
ATOM 1284 C C . ASN A 1 171 ? 33.345 14.867 52.633 1.00 27.33 171 ASN A C 1
ATOM 1285 O O . ASN A 1 171 ? 32.548 14.393 53.446 1.00 26.76 171 ASN A O 1
ATOM 1290 N N . ARG A 1 172 ? 34.582 14.411 52.486 1.00 28.19 172 ARG A N 1
ATOM 1291 C CA . ARG A 1 172 ? 35.008 13.176 53.150 1.00 28.38 172 ARG A CA 1
ATOM 1292 C C . ARG A 1 172 ? 34.745 13.149 54.644 1.00 27.90 172 ARG A C 1
ATOM 1293 O O . ARG A 1 172 ? 34.293 12.131 55.177 1.00 27.19 172 ARG A O 1
ATOM 1301 N N . ALA A 1 173 ? 35.028 14.249 55.342 1.00 26.77 173 ALA A N 1
ATOM 1302 C CA . ALA A 1 173 ? 34.939 14.246 56.794 1.00 26.41 173 ALA A CA 1
ATOM 1303 C C . ALA A 1 173 ? 33.502 14.109 57.230 1.00 25.44 173 ALA A C 1
ATOM 1304 O O . ALA A 1 173 ? 33.213 13.335 58.158 1.00 26.57 173 ALA A O 1
ATOM 1306 N N . GLU A 1 174 ? 32.600 14.857 56.597 1.00 25.49 174 GLU A N 1
ATOM 1307 C CA . GLU A 1 174 ? 31.178 14.765 56.951 1.00 26.13 174 GLU A CA 1
ATOM 1308 C C . GLU A 1 174 ? 30.623 13.369 56.616 1.00 25.67 174 GLU A C 1
ATOM 1309 O O . GLU A 1 174 ? 29.797 12.814 57.383 1.00 24.46 174 GLU A O 1
ATOM 1315 N N . LEU A 1 175 ? 31.051 12.814 55.489 1.00 25.59 175 LEU A N 1
ATOM 1316 C CA . LEU A 1 175 ? 30.573 11.457 55.118 1.00 26.31 175 LEU A CA 1
ATOM 1317 C C . LEU A 1 175 ? 31.000 10.399 56.150 1.00 27.86 175 LEU A C 1
ATOM 1318 O O . LEU A 1 175 ? 30.227 9.482 56.527 1.00 28.67 175 LEU A O 1
ATOM 1323 N N . VAL A 1 176 ? 32.227 10.527 56.629 1.00 27.98 176 VAL A N 1
ATOM 1324 C CA . VAL A 1 176 ? 32.726 9.665 57.697 1.00 29.19 176 VAL A CA 1
ATOM 1325 C C . VAL A 1 176 ? 31.907 9.801 58.960 1.00 28.68 176 VAL A C 1
ATOM 1326 O O . VAL A 1 176 ? 31.585 8.832 59.596 1.00 28.54 176 VAL A O 1
ATOM 1330 N N . ARG A 1 177 ? 31.553 11.026 59.306 1.00 29.46 177 ARG A N 1
ATOM 1331 C CA . ARG A 1 177 ? 30.803 11.337 60.505 1.00 29.72 177 ARG A CA 1
ATOM 1332 C C . ARG A 1 177 ? 29.424 10.695 60.432 1.00 29.28 177 ARG A C 1
ATOM 1333 O O . ARG A 1 177 ? 28.958 10.116 61.398 1.00 28.82 177 ARG A O 1
ATOM 1341 N N . PHE A 1 178 ? 28.762 10.829 59.293 1.00 28.36 178 PHE A N 1
ATOM 1342 C CA . PHE A 1 178 ? 27.429 10.207 59.123 1.00 28.95 178 PHE A CA 1
ATOM 1343 C C . PHE A 1 178 ? 27.499 8.712 59.341 1.00 29.58 178 PHE A C 1
ATOM 1344 O O . PHE A 1 178 ? 26.665 8.137 60.050 1.00 30.97 178 PHE A O 1
ATOM 1352 N N . GLN A 1 179 ? 28.485 8.087 58.741 1.00 30.31 179 GLN A N 1
ATOM 1353 C CA . GLN A 1 179 ? 28.635 6.629 58.828 1.00 32.59 179 GLN A CA 1
ATOM 1354 C C . GLN A 1 179 ? 28.811 6.177 60.277 1.00 34.18 179 GLN A C 1
ATOM 1355 O O . GLN A 1 179 ? 28.231 5.169 60.699 1.00 33.47 179 GLN A O 1
ATOM 1361 N N . LYS A 1 180 ? 29.619 6.922 61.033 1.00 34.95 180 LYS A N 1
ATOM 1362 C CA . LYS A 1 180 ? 29.792 6.630 62.450 1.00 36.93 180 LYS A CA 1
ATOM 1363 C C . LYS A 1 180 ? 28.485 6.750 63.180 1.00 36.73 180 LYS A C 1
ATOM 1364 O O . LYS A 1 180 ? 28.144 5.895 64.005 1.00 37.12 180 LYS A O 1
ATOM 1370 N N . GLU A 1 181 ? 27.743 7.824 62.901 1.00 37.40 181 GLU A N 1
ATOM 1371 C CA . GLU A 1 181 ? 26.452 8.045 63.555 1.00 38.07 181 GLU A CA 1
ATOM 1372 C C . GLU A 1 181 ? 25.427 6.985 63.151 1.00 37.96 181 GLU A C 1
ATOM 1373 O O . GLU A 1 181 ? 24.557 6.621 63.970 1.00 36.79 181 GLU A O 1
ATOM 1379 N N . ALA A 1 182 ? 25.510 6.507 61.908 1.00 37.63 182 ALA A N 1
ATOM 1380 C CA . ALA A 1 182 ? 24.506 5.546 61.380 1.00 38.62 182 ALA A CA 1
ATOM 1381 C C . ALA A 1 182 ? 24.562 4.211 62.130 1.00 38.92 182 ALA A C 1
ATOM 1382 O O . ALA A 1 182 ? 25.702 3.867 62.442 1.00 41.04 182 ALA A O 1
ATOM 1384 N N . VAL B 1 2 ? 24.059 22.675 17.138 1.00 29.29 2 VAL B N 1
ATOM 1385 C CA . VAL B 1 2 ? 22.842 22.939 16.306 1.00 27.05 2 VAL B CA 1
ATOM 1386 C C . VAL B 1 2 ? 22.149 24.291 16.651 1.00 25.65 2 VAL B C 1
ATOM 1387 O O . VAL B 1 2 ? 22.285 24.819 17.751 1.00 25.52 2 VAL B O 1
ATOM 1391 N N . TYR B 1 3 ? 21.401 24.823 15.690 1.00 23.81 3 TYR B N 1
ATOM 1392 C CA . TYR B 1 3 ? 20.519 25.971 15.836 1.00 21.78 3 TYR B CA 1
ATOM 1393 C C . TYR B 1 3 ? 19.078 25.477 15.949 1.00 22.87 3 TYR B C 1
ATOM 1394 O O . TYR B 1 3 ? 18.727 24.509 15.261 1.00 23.21 3 TYR B O 1
ATOM 1403 N N . PRO B 1 4 ? 18.240 26.197 16.702 1.00 23.17 4 PRO B N 1
ATOM 1404 C CA . PRO B 1 4 ? 16.784 26.046 16.624 1.00 24.51 4 PRO B CA 1
ATOM 1405 C C . PRO B 1 4 ? 16.316 26.364 15.234 1.00 23.61 4 PRO B C 1
ATOM 1406 O O . PRO B 1 4 ? 16.800 27.331 14.586 1.00 23.35 4 PRO B O 1
ATOM 1410 N N . ILE B 1 5 ? 15.445 25.519 14.718 1.00 22.71 5 ILE B N 1
ATOM 1411 C CA . ILE B 1 5 ? 14.842 25.768 13.421 1.00 23.34 5 ILE B CA 1
ATOM 1412 C C . ILE B 1 5 ? 13.582 26.640 13.589 1.00 22.87 5 ILE B C 1
ATO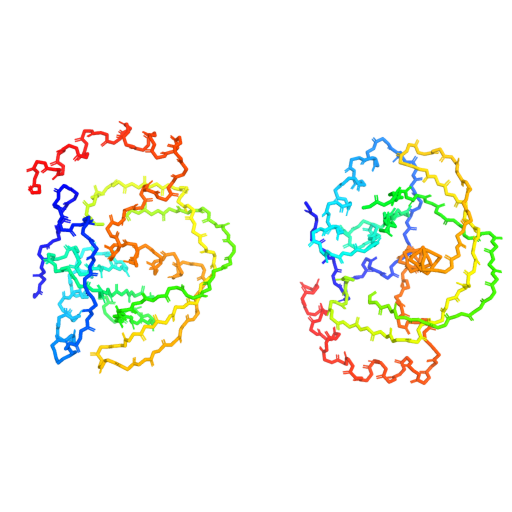M 1413 O O . ILE B 1 5 ? 12.658 26.327 14.404 1.00 22.94 5 ILE B O 1
ATOM 1418 N N . ARG B 1 6 ? 13.539 27.722 12.821 1.00 20.66 6 ARG B N 1
ATOM 1419 C CA . ARG B 1 6 ? 12.460 28.648 12.842 1.00 20.46 6 ARG B CA 1
ATOM 1420 C C . ARG B 1 6 ? 11.228 28.012 12.186 1.00 22.36 6 ARG B C 1
ATOM 1421 O O . ARG B 1 6 ? 11.314 27.404 11.136 1.00 22.38 6 ARG B O 1
ATOM 1429 N N . LEU B 1 7 ? 10.075 28.197 12.822 1.00 21.99 7 LEU B N 1
ATOM 1430 C CA . LEU B 1 7 ? 8.817 27.667 12.282 1.00 22.67 7 LEU B CA 1
ATOM 1431 C C . LEU B 1 7 ? 8.023 28.673 11.489 1.00 22.75 7 LEU B C 1
ATOM 1432 O O . LEU B 1 7 ? 8.169 29.880 11.665 1.00 22.66 7 LEU B O 1
ATOM 1437 N N . TYR B 1 8 ? 7.148 28.115 10.651 1.00 23.02 8 TYR B N 1
ATOM 1438 C CA . TYR B 1 8 ? 6.133 28.814 9.894 1.00 23.43 8 TYR B CA 1
ATOM 1439 C C . TYR B 1 8 ? 5.504 29.861 10.784 1.00 23.68 8 TYR B C 1
ATOM 1440 O O . TYR B 1 8 ? 5.059 29.564 11.904 1.00 24.77 8 TYR B O 1
ATOM 1449 N N . GLY B 1 9 ? 5.465 31.074 10.289 1.00 25.40 9 GLY B N 1
ATOM 1450 C CA . GLY B 1 9 ? 4.957 32.210 11.030 1.00 26.69 9 GLY B CA 1
ATOM 1451 C C . GLY B 1 9 ? 6.060 33.191 11.380 1.00 27.39 9 GLY B C 1
ATOM 1452 O O . GLY B 1 9 ? 5.804 34.373 11.576 1.00 28.43 9 GLY B O 1
ATOM 1453 N N . ASP B 1 10 ? 7.288 32.715 11.496 1.00 25.70 10 ASP B N 1
ATOM 1454 C CA . ASP B 1 10 ? 8.415 33.607 11.668 1.00 25.50 10 ASP B CA 1
ATOM 1455 C C . ASP B 1 10 ? 8.624 34.386 10.372 1.00 25.95 10 ASP B C 1
ATOM 1456 O O . ASP B 1 10 ? 8.835 33.796 9.322 1.00 22.87 10 ASP B O 1
ATOM 1461 N N . PRO B 1 11 ? 8.621 35.718 10.417 1.00 25.83 11 PRO B N 1
ATOM 1462 C CA . PRO B 1 11 ? 8.718 36.475 9.173 1.00 25.89 11 PRO B CA 1
ATOM 1463 C C . PRO B 1 11 ? 10.063 36.330 8.428 1.00 24.26 11 PRO B C 1
ATOM 1464 O O . PRO B 1 11 ? 10.095 36.578 7.238 1.00 22.59 11 PRO B O 1
ATOM 1468 N N . VAL B 1 12 ? 11.122 35.906 9.101 1.00 23.47 12 VAL B N 1
ATOM 1469 C CA . VAL B 1 12 ? 12.373 35.676 8.430 1.00 23.26 12 VAL B CA 1
ATOM 1470 C C . VAL B 1 12 ? 12.221 34.670 7.298 1.00 23.42 12 VAL B C 1
ATOM 1471 O O . VAL B 1 12 ? 12.970 34.723 6.308 1.00 24.60 12 VAL B O 1
ATOM 1475 N N . LEU B 1 13 ? 11.234 33.749 7.384 1.00 23.82 13 LEU B N 1
ATOM 1476 C CA . LEU B 1 13 ? 11.101 32.686 6.374 1.00 22.89 13 LEU B CA 1
ATOM 1477 C C . LEU B 1 13 ? 10.552 33.216 5.049 1.00 24.75 13 LEU B C 1
ATOM 1478 O O . LEU B 1 13 ? 10.613 32.544 4.005 1.00 24.06 13 LEU B O 1
ATOM 1483 N N . ARG B 1 14 ? 9.986 34.431 5.108 1.00 24.75 14 ARG B N 1
ATOM 1484 C CA . ARG B 1 14 ? 9.251 35.002 4.007 1.00 26.92 14 ARG B CA 1
ATOM 1485 C C . ARG B 1 14 ? 9.921 36.214 3.356 1.00 25.96 14 ARG B C 1
ATOM 1486 O O . ARG B 1 14 ? 9.416 36.722 2.338 1.00 27.84 14 ARG B O 1
ATOM 1494 N N . ARG B 1 15 ? 11.081 36.588 3.838 1.00 26.09 15 ARG B N 1
ATOM 1495 C CA . ARG B 1 15 ? 11.834 37.693 3.273 1.00 27.87 15 ARG B CA 1
ATOM 1496 C C . ARG B 1 15 ? 12.677 37.235 2.104 1.00 28.17 15 ARG B C 1
ATOM 1497 O O . ARG B 1 15 ? 12.856 36.020 1.859 1.00 27.69 15 ARG B O 1
ATOM 1505 N N . LYS B 1 16 ? 13.196 38.210 1.372 1.00 26.05 16 LYS B N 1
ATOM 1506 C CA . LYS B 1 16 ? 14.149 37.951 0.328 1.00 26.03 16 LYS B CA 1
ATOM 1507 C C . LYS B 1 16 ? 15.514 38.055 0.977 1.00 24.42 16 LYS B C 1
ATOM 1508 O O . LYS B 1 16 ? 15.953 39.124 1.390 1.00 24.65 16 LYS B O 1
ATOM 1514 N N . ALA B 1 17 ? 16.198 36.920 1.120 1.00 22.91 17 ALA B N 1
ATOM 1515 C CA . ALA B 1 17 ? 17.498 36.908 1.747 1.00 22.08 17 ALA B CA 1
ATOM 1516 C C . ALA B 1 17 ? 18.573 37.708 0.976 1.00 21.85 17 ALA B C 1
ATOM 1517 O O . ALA B 1 17 ? 18.564 37.817 -0.262 1.00 21.87 17 ALA B O 1
ATOM 1519 N N . ARG B 1 18 ? 19.500 38.275 1.729 1.00 22.99 18 ARG B N 1
ATOM 1520 C CA . ARG B 1 18 ? 20.609 39.106 1.198 1.00 23.50 18 ARG B CA 1
ATOM 1521 C C . ARG B 1 18 ? 21.799 38.271 0.715 1.00 23.03 18 ARG B C 1
ATOM 1522 O O . ARG B 1 18 ? 22.172 37.260 1.331 1.00 21.86 18 ARG B O 1
ATOM 1530 N N . PRO B 1 19 ? 22.434 38.668 -0.393 1.00 23.75 19 PRO B N 1
ATOM 1531 C CA . PRO B 1 19 ? 23.662 37.991 -0.849 1.00 23.97 19 PRO B CA 1
ATOM 1532 C C . PRO B 1 19 ? 24.761 37.946 0.207 1.00 23.69 19 PRO B C 1
ATOM 1533 O O . PRO B 1 19 ? 24.934 38.866 1.056 1.00 22.47 19 PRO B O 1
ATOM 1537 N N . VAL B 1 20 ? 25.495 36.855 0.208 1.00 22.37 20 VAL B N 1
ATOM 1538 C CA . VAL B 1 20 ? 26.676 36.725 1.014 1.00 23.96 20 VAL B CA 1
ATOM 1539 C C . VAL B 1 20 ? 27.816 37.456 0.339 1.00 25.46 20 VAL B C 1
ATOM 1540 O O . VAL B 1 20 ? 28.112 37.193 -0.841 1.00 23.63 20 VAL B O 1
ATOM 1544 N N . GLU B 1 21 ? 28.422 38.401 1.071 1.00 26.33 21 GLU B N 1
ATOM 1545 C CA . GLU B 1 21 ? 29.631 39.111 0.598 1.00 28.00 21 GLU B CA 1
ATOM 1546 C C . GLU B 1 21 ? 30.869 38.681 1.330 1.00 29.19 21 GLU B C 1
ATOM 1547 O O . GLU B 1 21 ? 31.910 38.488 0.717 1.00 30.58 21 GLU B O 1
ATOM 1553 N N . ASP B 1 22 ? 30.784 38.513 2.644 1.00 30.10 22 ASP B N 1
ATOM 1554 C CA . ASP B 1 22 ? 31.939 38.098 3.439 1.00 31.18 22 ASP B CA 1
ATOM 1555 C C . ASP B 1 22 ? 31.874 36.629 3.734 1.00 29.80 22 ASP B C 1
ATOM 1556 O O . ASP B 1 22 ? 30.990 36.204 4.515 1.00 28.50 22 ASP B O 1
ATOM 1561 N N . PHE B 1 23 ? 32.827 35.861 3.185 1.00 29.07 23 PHE B N 1
ATOM 1562 C CA . PHE B 1 23 ? 32.852 34.394 3.378 1.00 29.57 23 PHE B CA 1
ATOM 1563 C C . PHE B 1 23 ? 33.687 33.847 4.561 1.00 31.19 23 PHE B C 1
ATOM 1564 O O . PHE B 1 23 ? 33.765 32.628 4.763 1.00 30.18 23 PHE B O 1
ATOM 1572 N N . SER B 1 24 ? 34.344 34.763 5.293 1.00 32.34 24 SER B N 1
ATOM 1573 C CA . SER B 1 24 ? 35.302 34.391 6.340 1.00 31.49 24 SER B CA 1
ATOM 1574 C C . SER B 1 24 ? 34.720 33.403 7.356 1.00 30.97 24 SER B C 1
ATOM 1575 O O . SER B 1 24 ? 35.384 32.462 7.718 1.00 31.72 24 SER B O 1
ATOM 1578 N N . GLY B 1 25 ? 33.452 33.579 7.748 1.00 28.85 25 GLY B N 1
ATOM 1579 C CA . GLY B 1 25 ? 32.796 32.735 8.719 1.00 28.37 25 GLY B CA 1
ATOM 1580 C C . GLY B 1 25 ? 31.875 31.661 8.126 1.00 27.93 25 GLY B C 1
ATOM 1581 O O . GLY B 1 25 ? 31.285 30.869 8.843 1.00 27.25 25 GLY B O 1
ATOM 1582 N N . ILE B 1 26 ? 31.756 31.621 6.803 1.00 27.51 26 ILE B N 1
ATOM 1583 C CA . ILE B 1 26 ? 30.759 30.738 6.170 1.00 26.65 26 ILE B CA 1
ATOM 1584 C C . ILE B 1 26 ? 31.005 29.269 6.369 1.00 25.88 26 ILE B C 1
ATOM 1585 O O . ILE B 1 26 ? 30.057 28.520 6.581 1.00 24.07 26 ILE B O 1
ATOM 1590 N N . LYS B 1 27 ? 32.255 28.823 6.309 1.00 25.60 27 LYS B N 1
ATOM 1591 C CA . LYS B 1 27 ? 32.527 27.415 6.518 1.00 26.56 27 LYS B CA 1
ATOM 1592 C C . LYS B 1 27 ? 32.033 26.975 7.886 1.00 26.04 27 LYS B C 1
ATOM 1593 O O . LYS B 1 27 ? 31.445 25.926 7.990 1.00 26.39 27 LYS B O 1
ATOM 1599 N N . ARG B 1 28 ? 32.309 27.732 8.954 1.00 26.80 28 ARG B N 1
ATOM 1600 C CA . ARG B 1 28 ? 31.912 27.293 10.277 1.00 27.04 28 ARG B CA 1
ATOM 1601 C C . ARG B 1 28 ? 30.410 27.358 10.478 1.00 25.22 28 ARG B C 1
ATOM 1602 O O . ARG B 1 28 ? 29.799 26.463 11.102 1.00 25.27 28 ARG B O 1
ATOM 1610 N N . LEU B 1 29 ? 29.812 28.399 9.933 1.00 24.27 29 LEU B N 1
ATOM 1611 C CA . LEU B 1 29 ? 28.353 28.530 10.007 1.00 23.70 29 LEU B CA 1
ATOM 1612 C C . LEU B 1 29 ? 27.706 27.335 9.295 1.00 22.40 29 LEU B C 1
ATOM 1613 O O . LEU B 1 29 ? 26.775 26.692 9.800 1.00 23.18 29 LEU B O 1
ATOM 1618 N N . ALA B 1 30 ? 28.219 27.038 8.117 1.00 23.33 30 ALA B N 1
ATOM 1619 C CA . ALA B 1 30 ? 27.743 25.928 7.311 1.00 24.23 30 ALA B CA 1
ATOM 1620 C C . ALA B 1 30 ? 27.884 24.588 8.012 1.00 24.41 30 ALA B C 1
ATOM 1621 O O . ALA B 1 30 ? 26.999 23.737 7.930 1.00 23.89 30 ALA B O 1
ATOM 1623 N N . GLU B 1 31 ? 28.967 24.389 8.759 1.00 25.44 31 GLU B N 1
ATOM 1624 C CA . GLU B 1 31 ? 29.119 23.162 9.537 1.00 25.48 31 GLU B CA 1
ATOM 1625 C C . GLU B 1 31 ? 28.037 23.043 10.575 1.00 25.07 31 GLU B C 1
ATOM 1626 O O . GLU B 1 31 ? 27.512 21.960 10.801 1.00 24.50 31 GLU B O 1
ATOM 1632 N N . ASP B 1 32 ? 27.662 24.161 11.212 1.00 23.80 32 ASP B N 1
ATOM 1633 C CA . ASP B 1 32 ? 26.610 24.107 12.220 1.00 23.28 32 ASP B CA 1
ATOM 1634 C C . ASP B 1 32 ? 25.249 23.894 11.572 1.00 21.12 32 ASP B C 1
ATOM 1635 O O . ASP B 1 32 ? 24.358 23.277 12.140 1.00 21.37 32 ASP B O 1
ATOM 1640 N N . MET B 1 33 ? 25.094 24.429 10.358 1.00 22.24 33 MET B N 1
ATOM 1641 C CA . MET B 1 33 ? 23.861 24.203 9.613 1.00 21.09 33 MET B CA 1
ATOM 1642 C C . MET B 1 33 ? 23.743 22.730 9.286 1.00 21.34 33 MET B C 1
ATOM 1643 O O . MET B 1 33 ? 22.644 22.137 9.386 1.00 22.60 33 MET B O 1
ATOM 1648 N N . LEU B 1 34 ? 24.849 22.145 8.845 1.00 22.18 34 LEU B N 1
ATOM 1649 C CA . LEU B 1 34 ? 24.833 20.722 8.482 1.00 22.95 34 LEU B CA 1
ATOM 1650 C C . LEU B 1 34 ? 24.476 19.893 9.697 1.00 23.60 34 LEU B C 1
ATOM 1651 O O . LEU B 1 34 ? 23.649 18.966 9.633 1.00 23.77 34 LEU B O 1
ATOM 1656 N N . GLU B 1 35 ? 25.088 20.224 10.835 1.00 24.71 35 GLU B N 1
ATOM 1657 C CA . GLU B 1 35 ? 24.821 19.501 12.076 1.00 24.94 35 GLU B CA 1
ATOM 1658 C C . GLU B 1 35 ? 23.331 19.600 12.454 1.00 24.12 35 GLU B C 1
ATOM 1659 O O . GLU B 1 35 ? 22.745 18.611 12.880 1.00 23.24 35 GLU B O 1
ATOM 1665 N N . THR B 1 36 ? 22.729 20.803 12.287 1.00 22.17 36 THR B N 1
ATOM 1666 C CA . THR B 1 36 ? 21.309 21.058 12.540 1.00 22.05 36 THR B CA 1
ATOM 1667 C C . THR B 1 36 ? 20.417 20.172 11.627 1.00 21.72 36 THR B C 1
ATOM 1668 O O . THR B 1 36 ? 19.472 19.529 12.085 1.00 23.41 36 THR B O 1
ATOM 1672 N N . MET B 1 37 ? 20.743 20.166 10.337 1.00 21.77 37 MET B N 1
ATOM 1673 C CA . MET B 1 37 ? 19.984 19.428 9.333 1.00 21.42 37 MET B CA 1
ATOM 1674 C C . MET B 1 37 ? 20.042 17.904 9.665 1.00 22.05 37 MET B C 1
ATOM 1675 O O . MET B 1 37 ? 19.007 17.208 9.641 1.00 22.83 37 MET B O 1
ATOM 1680 N N . PHE B 1 38 ? 21.251 17.439 9.946 1.00 24.52 38 PHE B N 1
ATOM 1681 C CA . PHE B 1 38 ? 21.485 15.991 10.236 1.00 26.02 38 PHE B CA 1
ATOM 1682 C C . PHE B 1 38 ? 20.711 15.559 11.478 1.00 27.60 38 PHE B C 1
ATOM 1683 O O . PHE B 1 38 ? 20.013 14.525 11.482 1.00 28.11 38 PHE B O 1
ATOM 1691 N N . GLU B 1 39 ? 20.794 16.346 12.531 1.00 28.75 39 GLU B N 1
ATOM 1692 C CA . GLU B 1 39 ? 20.047 16.044 13.763 1.00 31.08 39 GLU B CA 1
ATOM 1693 C C . GLU B 1 39 ? 18.537 16.045 13.563 1.00 31.11 39 GLU B C 1
ATOM 1694 O O . GLU B 1 39 ? 17.789 15.212 14.125 1.00 31.29 39 GLU B O 1
ATOM 1700 N N . ALA B 1 40 ? 18.072 16.919 12.684 1.00 28.76 40 ALA B N 1
ATOM 1701 C CA . ALA B 1 40 ? 16.658 17.017 12.384 1.00 29.00 40 ALA B CA 1
ATOM 1702 C C . ALA B 1 40 ? 16.202 16.036 11.307 1.00 28.65 40 ALA B C 1
ATOM 1703 O O . ALA B 1 40 ? 15.033 16.025 10.922 1.00 29.86 40 ALA B O 1
ATOM 1705 N N . LYS B 1 41 ? 17.127 15.223 10.821 1.00 29.95 41 LYS B N 1
ATOM 1706 C CA . LYS B 1 41 ? 16.860 14.195 9.829 1.00 30.98 41 LYS B CA 1
ATOM 1707 C C . LYS B 1 41 ? 16.400 14.807 8.486 1.00 30.09 41 LYS B C 1
ATOM 1708 O O . LYS B 1 41 ? 15.562 14.240 7.780 1.00 31.86 41 LYS B O 1
ATOM 1714 N N . GLY B 1 42 ? 16.983 15.949 8.148 1.00 27.25 42 GLY B N 1
ATOM 1715 C CA . GLY B 1 42 ? 16.699 16.632 6.896 1.00 26.14 42 GLY B CA 1
ATOM 1716 C C . GLY B 1 42 ? 17.755 16.349 5.831 1.00 25.11 42 GLY B C 1
ATOM 1717 O O . GLY B 1 42 ? 18.797 15.771 6.123 1.00 25.56 42 GLY B O 1
ATOM 1718 N N . VAL B 1 43 ? 17.474 16.774 4.582 1.00 23.70 43 VAL B N 1
ATOM 1719 C CA . VAL B 1 43 ? 18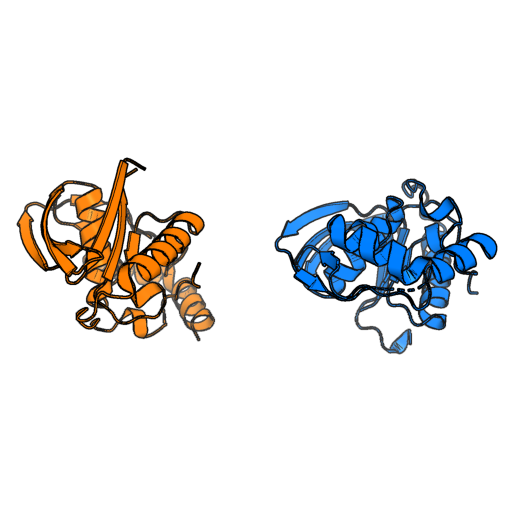.412 16.667 3.457 1.00 23.48 43 VAL B CA 1
ATOM 1720 C C . VAL B 1 43 ? 18.867 18.046 2.904 1.00 22.40 43 VAL B C 1
ATOM 1721 O O . VAL B 1 43 ? 19.815 18.131 2.151 1.00 22.21 43 VAL B O 1
ATOM 1725 N N . GLY B 1 44 ? 18.237 19.085 3.415 1.00 21.78 44 GLY B N 1
ATOM 1726 C CA . GLY B 1 44 ? 18.560 20.470 3.103 1.00 21.41 44 GLY B CA 1
ATOM 1727 C C . GLY B 1 44 ? 18.169 21.387 4.246 1.00 20.00 44 GLY B C 1
ATOM 1728 O O . GLY B 1 44 ? 17.301 21.091 5.063 1.00 19.94 44 GLY B O 1
ATOM 1729 N N . LEU B 1 45 ? 18.811 22.548 4.300 1.00 19.42 45 LEU B N 1
ATOM 1730 C CA . LEU B 1 45 ? 18.513 23.539 5.315 1.00 18.18 45 LEU B CA 1
ATOM 1731 C C . LEU B 1 45 ? 19.045 24.890 4.818 1.00 17.82 45 LEU B C 1
ATOM 1732 O O . LEU B 1 45 ? 20.240 24.995 4.464 1.00 17.81 45 LEU B O 1
ATOM 1737 N N . ALA B 1 46 ? 18.165 25.879 4.801 1.00 17.62 46 ALA B N 1
ATOM 1738 C CA . ALA B 1 46 ? 18.516 27.220 4.336 1.00 16.99 46 ALA B CA 1
ATOM 1739 C C . ALA B 1 46 ? 18.757 28.170 5.498 1.00 16.85 46 ALA B C 1
ATOM 1740 O O . ALA B 1 46 ? 18.183 28.028 6.597 1.00 18.17 46 ALA B O 1
ATOM 1742 N N . ALA B 1 47 ? 19.631 29.155 5.296 1.00 17.26 47 ALA B N 1
ATOM 1743 C CA . ALA B 1 47 ? 19.968 30.100 6.389 1.00 18.26 47 ALA B CA 1
ATOM 1744 C C . ALA B 1 47 ? 18.764 30.790 7.029 1.00 18.31 47 ALA B C 1
ATOM 1745 O O . ALA B 1 47 ? 18.792 30.947 8.266 1.00 19.62 47 ALA B O 1
ATOM 1747 N N . PRO B 1 48 ? 17.742 31.210 6.277 1.00 19.04 48 PRO B N 1
ATOM 1748 C CA . PRO B 1 48 ? 16.563 31.792 6.911 1.00 20.49 48 PRO B CA 1
ATOM 1749 C C . PRO B 1 48 ? 15.963 30.847 7.954 1.00 20.54 48 PRO B C 1
ATOM 1750 O O . PRO B 1 48 ? 15.382 31.330 8.921 1.00 22.38 48 PRO B O 1
ATOM 1754 N N . GLN B 1 49 ? 16.016 29.521 7.734 1.00 19.55 49 GLN B N 1
ATOM 1755 C CA . GLN B 1 49 ? 15.491 28.575 8.711 1.00 19.39 49 GLN B CA 1
ATOM 1756 C C . GLN B 1 49 ? 16.216 28.520 10.082 1.00 19.92 49 GLN B C 1
ATOM 1757 O O . GLN B 1 49 ? 15.713 27.918 11.018 1.00 20.76 49 GLN B O 1
ATOM 1763 N N . ILE B 1 50 ? 17.425 29.093 10.177 1.00 19.11 50 ILE B N 1
ATOM 1764 C CA . ILE B 1 50 ? 18.118 29.299 11.453 1.00 19.97 50 ILE B CA 1
ATOM 1765 C C . ILE B 1 50 ? 18.227 30.797 11.774 1.00 20.18 50 ILE B C 1
ATOM 1766 O O . ILE B 1 50 ? 19.040 31.192 12.622 1.00 21.53 50 ILE B O 1
ATOM 1771 N N . GLY B 1 51 ? 17.353 31.594 11.143 1.00 19.51 51 GLY B N 1
ATOM 1772 C CA . GLY B 1 51 ? 17.158 32.983 11.509 1.00 19.85 51 GLY B CA 1
ATOM 1773 C C . GLY B 1 51 ? 18.062 33.986 10.858 1.00 19.44 51 GLY B C 1
ATOM 1774 O O . GLY B 1 51 ? 18.105 35.146 11.282 1.00 20.37 51 GLY B O 1
ATOM 1775 N N . LEU B 1 52 ? 18.742 33.602 9.787 1.00 20.31 52 LEU B N 1
ATOM 1776 C CA . LEU B 1 52 ? 19.713 34.475 9.107 1.00 19.96 52 LEU B CA 1
ATOM 1777 C C . LEU B 1 52 ? 19.225 34.721 7.700 1.00 20.52 52 LEU B C 1
ATOM 1778 O O . LEU B 1 52 ? 19.063 33.772 6.878 1.00 19.67 52 LEU B O 1
ATOM 1783 N N . SER B 1 53 ? 18.954 35.989 7.371 1.00 20.76 53 SER B N 1
ATOM 1784 C CA . SER B 1 53 ? 18.400 36.341 6.077 1.00 19.24 53 SER B CA 1
ATOM 1785 C C . SER B 1 53 ? 19.564 36.486 5.070 1.00 20.34 53 SER B C 1
ATOM 1786 O O . SER B 1 53 ? 19.892 37.599 4.591 1.00 20.39 53 SER B O 1
ATOM 1789 N N . GLN B 1 54 ? 20.177 35.353 4.728 1.00 20.23 54 GLN B N 1
ATOM 1790 C CA . GLN B 1 54 ? 21.394 35.308 3.927 1.00 20.23 54 GLN B CA 1
ATOM 1791 C C . GLN B 1 54 ? 21.231 34.225 2.877 1.00 20.57 54 GLN B C 1
ATOM 1792 O O . GLN B 1 54 ? 20.591 33.197 3.146 1.00 20.13 54 GLN B O 1
ATOM 1798 N N . ARG B 1 55 ? 21.775 34.457 1.676 1.00 19.97 55 ARG B N 1
ATOM 1799 C CA . ARG B 1 55 ? 21.578 33.571 0.531 1.00 20.61 55 ARG B CA 1
ATOM 1800 C C . ARG B 1 55 ? 22.561 32.411 0.614 1.00 19.85 55 ARG B C 1
ATOM 1801 O O . ARG B 1 55 ? 23.618 32.358 -0.038 1.00 19.40 55 ARG B O 1
ATOM 1809 N N . LEU B 1 56 ? 22.183 31.484 1.500 1.00 19.10 56 LEU B N 1
ATOM 1810 C CA . LEU B 1 56 ? 23.019 30.346 1.860 1.00 18.69 56 LEU B CA 1
ATOM 1811 C C . LEU B 1 56 ? 22.149 29.148 2.225 1.00 18.15 56 LEU B C 1
ATOM 1812 O O . LEU B 1 56 ? 21.180 29.266 2.996 1.00 17.59 56 LEU B O 1
ATOM 1817 N N . PHE B 1 57 ? 22.488 27.997 1.665 1.00 18.31 57 PHE B N 1
ATOM 1818 C CA . PHE B 1 57 ? 21.926 26.725 2.152 1.00 17.60 57 PHE B CA 1
ATOM 1819 C C . PHE B 1 57 ? 22.954 25.595 2.112 1.00 18.12 57 PHE B C 1
ATOM 1820 O O . PHE B 1 57 ? 24.019 25.708 1.496 1.00 19.00 57 PHE B O 1
ATOM 1828 N N . VAL B 1 58 ? 22.630 24.567 2.840 1.00 18.11 58 VAL B N 1
ATOM 1829 C CA . VAL B 1 58 ? 23.367 23.308 2.802 1.00 18.38 58 VAL B CA 1
ATOM 1830 C C . VAL B 1 58 ? 22.435 22.182 2.406 1.00 19.05 58 VAL B C 1
ATOM 1831 O O . VAL B 1 58 ? 21.226 22.240 2.578 1.00 17.71 58 VAL B O 1
ATOM 1835 N N . ALA B 1 59 ? 23.014 21.131 1.839 1.00 19.83 59 ALA B N 1
ATOM 1836 C CA . ALA B 1 59 ? 22.246 19.999 1.358 1.00 20.97 59 ALA B CA 1
ATOM 1837 C C . ALA B 1 59 ? 23.161 18.751 1.310 1.00 22.71 59 ALA B C 1
ATOM 1838 O O . ALA B 1 59 ? 24.379 18.861 1.199 1.00 23.71 59 ALA B O 1
ATOM 1840 N N . VAL B 1 60 ? 22.520 17.602 1.320 1.00 23.99 60 VAL B N 1
ATOM 1841 C CA . VAL B 1 60 ? 23.270 16.360 1.194 1.00 26.02 60 VAL B CA 1
ATOM 1842 C C . VAL B 1 60 ? 22.563 15.394 0.256 1.00 25.45 60 VAL B C 1
ATOM 1843 O O . VAL B 1 60 ? 21.326 15.353 0.160 1.00 25.22 60 VAL B O 1
ATOM 1847 N N . GLU B 1 61 ? 23.385 14.680 -0.486 1.00 26.92 61 GLU B N 1
ATOM 1848 C CA . GLU B 1 61 ? 22.945 13.548 -1.272 1.00 28.15 61 GLU B CA 1
ATOM 1849 C C . GLU B 1 61 ? 23.333 12.253 -0.538 1.00 29.49 61 GLU B C 1
ATOM 1850 O O . GLU B 1 61 ? 24.479 11.997 -0.355 1.00 28.05 61 GLU B O 1
ATOM 1856 N N . TYR B 1 62 ? 22.363 11.477 -0.119 1.00 32.00 62 TYR B N 1
ATOM 1857 C CA . TYR B 1 62 ? 22.648 10.182 0.491 1.00 35.22 62 TYR B CA 1
ATOM 1858 C C . TYR B 1 62 ? 22.773 9.161 -0.639 1.00 35.81 62 TYR B C 1
ATOM 1859 O O . TYR B 1 62 ? 22.033 9.298 -1.649 1.00 37.09 62 TYR B O 1
ATOM 1868 N N . VAL B 1 78 ? 26.362 9.327 3.444 1.00 39.24 78 VAL B N 1
ATOM 1869 C CA . VAL B 1 78 ? 26.442 10.565 2.645 1.00 39.66 78 VAL B CA 1
ATOM 1870 C C . VAL B 1 78 ? 27.387 10.398 1.437 1.00 37.29 78 VAL B C 1
ATOM 1871 O O . VAL B 1 78 ? 28.513 9.913 1.550 1.00 38.44 78 VAL B O 1
ATOM 1875 N N . ARG B 1 79 ? 26.882 10.757 0.265 1.00 34.58 79 ARG B N 1
ATOM 1876 C CA . ARG B 1 79 ? 27.656 10.707 -0.959 1.00 32.65 79 ARG B CA 1
ATOM 1877 C C . ARG B 1 79 ? 28.297 12.039 -1.277 1.00 31.55 79 ARG B C 1
ATOM 1878 O O . ARG B 1 79 ? 29.457 12.131 -1.611 1.00 30.15 79 ARG B O 1
ATOM 1886 N N . ARG B 1 80 ? 27.509 13.114 -1.220 1.00 30.59 80 ARG B N 1
ATOM 1887 C CA . ARG B 1 80 ? 28.045 14.445 -1.506 1.00 29.56 80 ARG B CA 1
ATOM 1888 C C . ARG B 1 80 ? 27.411 15.405 -0.495 1.00 28.82 80 ARG B C 1
ATOM 1889 O O . ARG B 1 80 ? 26.245 15.205 -0.130 1.00 26.20 80 ARG B O 1
ATOM 1897 N N . VAL B 1 81 ? 28.194 16.379 -0.030 1.00 28.84 81 VAL B N 1
ATOM 1898 C CA . VAL B 1 81 ? 27.671 17.484 0.822 1.00 29.50 81 VAL B CA 1
ATOM 1899 C C . VAL B 1 81 ? 27.827 18.773 0.042 1.00 27.15 81 VAL B C 1
ATOM 1900 O O . VAL B 1 81 ? 28.851 18.986 -0.605 1.00 28.65 81 VAL B O 1
ATOM 1904 N N . TYR B 1 82 ? 26.840 19.682 0.127 1.00 25.02 82 TYR B N 1
ATOM 1905 C CA . TYR B 1 82 ? 26.860 20.913 -0.648 1.00 23.82 82 TYR B CA 1
ATOM 1906 C C . TYR B 1 82 ? 26.700 22.074 0.304 1.00 23.42 82 TYR B C 1
ATOM 1907 O O . TYR B 1 82 ? 25.856 22.001 1.229 1.00 21.51 82 TYR B O 1
ATOM 1916 N N . VAL B 1 83 ? 27.559 23.074 0.145 1.00 22.67 83 VAL B N 1
ATOM 1917 C CA . VAL B 1 83 ? 27.396 24.360 0.822 1.00 22.28 83 VAL B CA 1
ATOM 1918 C C . VAL B 1 83 ? 27.271 25.414 -0.301 1.00 22.43 83 VAL B C 1
ATOM 1919 O O . VAL B 1 83 ? 28.146 25.529 -1.153 1.00 22.18 83 VAL B O 1
ATOM 1923 N N . VAL B 1 84 ? 26.114 26.070 -0.390 1.00 19.57 84 VAL B N 1
ATOM 1924 C CA . VAL B 1 84 ? 25.692 26.779 -1.560 1.00 19.98 84 VAL B CA 1
ATOM 1925 C C . VAL B 1 84 ? 25.327 28.218 -1.178 1.00 19.94 84 VAL B C 1
ATOM 1926 O O . VAL B 1 84 ? 24.311 28.475 -0.507 1.00 19.44 84 VAL B O 1
ATOM 1930 N N . ALA B 1 85 ? 26.170 29.146 -1.604 1.00 19.14 85 ALA B N 1
ATOM 1931 C CA . ALA B 1 85 ? 25.947 30.561 -1.409 1.00 19.92 85 ALA B CA 1
ATOM 1932 C C . ALA B 1 85 ? 25.613 31.275 -2.726 1.00 21.49 85 ALA B C 1
ATOM 1933 O O . ALA B 1 85 ? 26.104 30.917 -3.795 1.00 22.46 85 ALA B O 1
ATOM 1935 N N . ASN B 1 86 ? 24.745 32.281 -2.654 1.00 20.20 86 ASN B N 1
ATOM 1936 C CA . ASN B 1 86 ? 24.315 33.061 -3.782 1.00 20.49 86 ASN B CA 1
ATOM 1937 C C . ASN B 1 86 ? 23.963 32.259 -5.024 1.00 20.69 86 ASN B C 1
ATOM 1938 O O . ASN B 1 86 ? 24.438 32.543 -6.131 1.00 20.95 86 ASN B O 1
ATOM 1943 N N . PRO B 1 87 ? 23.097 31.266 -4.883 1.00 21.24 87 PRO B N 1
ATOM 1944 C CA . PRO B 1 87 ? 22.778 30.411 -6.029 1.00 21.28 87 PRO B CA 1
ATOM 1945 C C . PRO B 1 87 ? 21.863 31.141 -6.999 1.00 21.91 87 PRO B C 1
ATOM 1946 O O . PRO B 1 87 ? 20.950 31.888 -6.556 1.00 22.81 87 PRO B O 1
ATOM 1950 N N . VAL B 1 88 ? 22.015 30.840 -8.280 1.00 22.01 88 VAL B N 1
ATOM 1951 C CA . VAL B 1 88 ? 21.149 31.264 -9.348 1.00 23.40 88 VAL B CA 1
ATOM 1952 C C . VAL B 1 88 ? 20.913 30.111 -10.294 1.00 22.67 88 VAL B C 1
ATOM 1953 O O . VAL B 1 88 ? 21.895 29.527 -10.807 1.00 22.29 88 VAL B O 1
ATOM 1957 N N . ILE B 1 89 ? 19.641 29.774 -10.539 1.00 22.27 89 ILE B N 1
ATOM 1958 C CA . ILE B 1 89 ? 19.343 28.740 -11.546 1.00 22.85 89 ILE B CA 1
ATOM 1959 C C . ILE B 1 89 ? 19.484 29.394 -12.906 1.00 24.22 89 ILE B C 1
ATOM 1960 O O . ILE B 1 89 ? 18.750 30.345 -13.221 1.00 25.16 89 ILE B O 1
ATOM 1965 N N . THR B 1 90 ? 20.380 28.872 -13.743 1.00 23.05 90 THR B N 1
ATOM 1966 C CA . THR B 1 90 ? 20.566 29.430 -15.077 1.00 24.25 90 THR B CA 1
ATOM 1967 C C . THR B 1 90 ? 19.881 28.692 -16.210 1.00 24.66 90 THR B C 1
ATOM 1968 O O . THR B 1 90 ? 19.852 29.198 -17.345 1.00 25.12 90 THR B O 1
ATOM 1972 N N . TYR B 1 91 ? 19.377 27.513 -15.906 1.00 23.37 91 TYR B N 1
ATOM 1973 C CA . TYR B 1 91 ? 18.719 26.643 -16.873 1.00 23.81 91 TYR B CA 1
ATOM 1974 C C . TYR B 1 91 ? 17.860 25.629 -16.125 1.00 24.02 91 TYR B C 1
ATOM 1975 O O . TYR B 1 91 ? 18.261 25.130 -15.055 1.00 22.50 91 TYR B O 1
ATOM 1984 N N . ARG B 1 92 ? 16.662 25.363 -16.653 1.00 23.44 92 ARG B N 1
ATOM 1985 C CA . ARG B 1 92 ? 15.834 24.279 -16.144 1.00 23.43 92 ARG B CA 1
ATOM 1986 C C . ARG B 1 92 ? 15.052 23.655 -17.263 1.00 25.07 92 ARG B C 1
ATOM 1987 O O . ARG B 1 92 ? 14.782 24.308 -18.296 1.00 24.70 92 ARG B O 1
ATOM 1995 N N . GLU B 1 93 ? 14.687 22.400 -17.059 1.00 25.29 93 GLU B N 1
ATOM 1996 C CA . GLU B 1 93 ? 13.898 21.692 -18.038 1.00 27.87 93 GLU B CA 1
ATOM 1997 C C . GLU B 1 93 ? 13.028 20.647 -17.376 1.00 26.72 93 GLU B C 1
ATOM 1998 O O . GLU B 1 93 ? 13.393 20.071 -16.340 1.00 25.43 93 GLU B O 1
ATOM 2004 N N . GLY B 1 94 ? 11.863 20.397 -17.961 1.00 27.35 94 GLY B N 1
ATOM 2005 C CA . GLY B 1 94 ? 11.044 19.285 -17.511 1.00 29.06 94 GLY B CA 1
ATOM 2006 C C . GLY B 1 94 ? 10.142 19.624 -16.335 1.00 29.88 94 GLY B C 1
ATOM 2007 O O . GLY B 1 94 ? 10.222 20.696 -15.758 1.00 27.89 94 GLY B O 1
ATOM 2008 N N . LEU B 1 95 ? 9.266 18.697 -15.982 1.00 31.26 95 LEU B N 1
ATOM 2009 C CA . LEU B 1 95 ? 8.336 18.960 -14.890 1.00 33.94 95 LEU B CA 1
ATOM 2010 C C . LEU B 1 95 ? 7.890 17.644 -14.288 1.00 34.05 95 LEU B C 1
ATOM 2011 O O . LEU B 1 95 ? 7.382 16.748 -14.999 1.00 33.34 95 LEU B O 1
ATOM 2016 N N . VAL B 1 96 ? 8.133 17.493 -12.982 1.00 31.94 96 VAL B N 1
ATOM 2017 C CA . VAL B 1 96 ? 7.872 16.241 -12.277 1.00 31.64 96 VAL B CA 1
ATOM 2018 C C . VAL B 1 96 ? 7.235 16.615 -10.939 1.00 31.15 96 VAL B C 1
ATOM 2019 O O . VAL B 1 96 ? 7.676 17.565 -10.255 1.00 26.56 96 VAL B O 1
ATOM 2023 N N . GLU B 1 97 ? 6.195 15.879 -10.575 1.00 30.50 97 GLU B N 1
ATOM 2024 C CA . GLU B 1 97 ? 5.548 16.036 -9.291 1.00 30.57 97 GLU B CA 1
ATOM 2025 C C . GLU B 1 97 ? 6.133 15.086 -8.292 1.00 30.12 97 GLU B C 1
ATOM 2026 O O . GLU B 1 97 ? 6.428 13.908 -8.591 1.00 29.84 97 GLU B O 1
ATOM 2032 N N . GLY B 1 98 ? 6.285 15.551 -7.049 1.00 28.20 98 GLY B N 1
ATOM 2033 C CA . GLY B 1 98 ? 6.909 14.722 -6.069 1.00 27.44 98 GLY B CA 1
ATOM 2034 C C . GLY B 1 98 ? 6.625 15.125 -4.643 1.00 26.41 98 GLY B C 1
ATOM 2035 O O . GLY B 1 98 ? 5.967 16.115 -4.398 1.00 26.67 98 GLY B O 1
ATOM 2036 N N . THR B 1 99 ? 7.116 14.319 -3.726 1.00 26.99 99 THR B N 1
ATOM 2037 C CA . THR B 1 99 ? 6.862 14.527 -2.289 1.00 27.04 99 THR B CA 1
ATOM 2038 C C . THR B 1 99 ? 7.870 15.490 -1.674 1.00 25.49 99 THR B C 1
ATOM 2039 O O . THR B 1 99 ? 9.086 15.304 -1.822 1.00 23.26 99 THR B O 1
ATOM 2043 N N . GLU B 1 100 ? 7.340 16.468 -0.948 1.00 23.62 100 GLU B N 1
ATOM 2044 C CA . GLU B 1 100 ? 8.178 17.352 -0.126 1.00 24.73 100 GLU B CA 1
ATOM 2045 C C . GLU B 1 100 ? 7.563 17.637 1.212 1.00 23.81 100 GLU B C 1
ATOM 2046 O O . GLU B 1 100 ? 6.337 17.745 1.358 1.00 25.10 100 GLU B O 1
ATOM 2052 N N . GLY B 1 101 ? 8.428 17.772 2.185 1.00 23.09 101 GLY B N 1
ATOM 2053 C CA . GLY B 1 101 ? 8.082 18.374 3.466 1.00 23.31 101 GLY B CA 1
ATOM 2054 C C . GLY B 1 101 ? 9.018 19.524 3.747 1.00 22.61 101 GLY B C 1
ATOM 2055 O O . GLY B 1 101 ? 9.745 19.969 2.836 1.00 22.55 101 GLY B O 1
ATOM 2065 N N . LEU B 1 103 ? 11.228 21.322 7.383 1.00 21.23 103 LEU B N 1
ATOM 2066 C CA . LEU B 1 103 ? 11.534 21.313 8.812 1.00 22.43 103 LEU B CA 1
ATOM 2067 C C . LEU B 1 103 ? 10.886 22.466 9.566 1.00 21.35 103 LEU B C 1
ATOM 2068 O O . LEU B 1 103 ? 10.699 22.386 10.765 1.00 23.37 103 LEU B O 1
ATOM 2073 N N . SER B 1 104 ? 10.554 23.546 8.855 1.00 21.19 104 SER B N 1
ATOM 2074 C CA . SER B 1 104 ? 9.784 24.680 9.418 1.00 21.29 104 SER B CA 1
ATOM 2075 C C . SER B 1 104 ? 8.273 24.450 9.459 1.00 21.78 104 SER B C 1
ATOM 2076 O O . SER B 1 104 ? 7.528 25.227 10.087 1.00 23.05 104 SER B O 1
ATOM 2079 N N . LEU B 1 105 ? 7.820 23.389 8.801 1.00 22.43 105 LEU B N 1
ATOM 2080 C CA . LEU B 1 105 ? 6.423 22.929 8.835 1.00 22.42 105 LEU B CA 1
ATOM 2081 C C . LEU B 1 105 ? 6.399 21.441 9.223 1.00 23.50 105 LEU B C 1
ATOM 2082 O O . LEU B 1 105 ? 5.984 20.617 8.413 1.00 23.20 105 LEU B O 1
ATOM 2087 N N . PRO B 1 106 ? 6.928 21.122 10.413 1.00 25.70 106 PRO B N 1
ATOM 2088 C CA . PRO B 1 106 ? 7.189 19.750 10.797 1.00 26.20 106 PRO B CA 1
ATOM 2089 C C . PRO B 1 106 ? 5.904 18.919 10.752 1.00 26.31 106 PRO B C 1
ATOM 2090 O O . PRO B 1 106 ? 4.826 19.354 11.249 1.00 25.20 106 PRO B O 1
ATOM 2094 N N . GLY B 1 107 ? 6.011 17.797 10.055 1.00 25.87 107 GLY B N 1
ATOM 2095 C CA . GLY B 1 107 ? 4.914 16.861 9.893 1.00 27.77 107 GLY B CA 1
ATOM 2096 C C . GLY B 1 107 ? 4.013 17.077 8.692 1.00 27.85 107 GLY B C 1
ATOM 2097 O O . GLY B 1 107 ? 3.168 16.205 8.396 1.00 29.47 107 GLY B O 1
ATOM 2098 N N . LEU B 1 108 ? 4.122 18.228 8.009 1.00 25.51 108 LEU B N 1
ATOM 2099 C CA . LEU B 1 108 ? 3.270 18.509 6.863 1.00 25.16 108 LEU B CA 1
ATOM 2100 C C . LEU B 1 108 ? 3.968 18.176 5.562 1.00 25.40 108 LEU B C 1
ATOM 2101 O O . LEU B 1 108 ? 5.154 18.456 5.416 1.00 24.90 108 LEU B O 1
ATOM 2106 N N . TYR B 1 109 ? 3.226 17.620 4.618 1.00 25.16 109 TYR B N 1
ATOM 2107 C CA . TYR B 1 109 ? 3.781 17.163 3.352 1.00 24.81 109 TYR B CA 1
ATOM 2108 C C . TYR B 1 109 ? 2.794 17.384 2.245 1.00 26.04 109 TYR B C 1
ATOM 2109 O O . TYR B 1 109 ? 1.560 17.477 2.464 1.00 25.33 109 TYR B O 1
ATOM 2118 N N . SER B 1 110 ? 3.319 17.500 1.026 1.00 25.87 110 SER B N 1
ATOM 2119 C CA . SER B 1 110 ? 2.509 17.325 -0.164 1.00 27.28 110 SER B CA 1
ATOM 2120 C C . SER B 1 110 ? 3.180 16.265 -1.032 1.00 28.60 110 SER B C 1
ATOM 2121 O O . SER B 1 110 ? 4.424 16.187 -1.082 1.00 26.85 110 SER B O 1
ATOM 2124 N N . GLU B 1 111 ? 2.386 15.464 -1.743 1.00 28.39 111 GLU B N 1
ATOM 2125 C CA . GLU B 1 111 ? 2.983 14.479 -2.643 1.00 30.91 111 GLU B CA 1
ATOM 2126 C C . GLU B 1 111 ? 3.039 14.909 -4.102 1.00 30.08 111 GLU B C 1
ATOM 2127 O O . GLU B 1 111 ? 3.465 14.124 -4.945 1.00 31.65 111 GLU B O 1
ATOM 2133 N N . GLU B 1 112 ? 2.609 16.123 -4.411 1.00 29.11 112 GLU B N 1
ATOM 2134 C CA . GLU B 1 112 ? 2.447 16.541 -5.792 1.00 31.04 112 GLU B CA 1
ATOM 2135 C C . GLU B 1 112 ? 3.064 17.915 -6.112 1.00 27.71 112 GLU B C 1
ATOM 2136 O O . GLU B 1 112 ? 2.540 18.690 -6.910 1.00 27.25 112 GLU B O 1
ATOM 2142 N N . VAL B 1 113 ? 4.191 18.238 -5.482 1.00 26.71 113 VAL B N 1
ATOM 2143 C CA . VAL B 1 113 ? 4.825 19.517 -5.702 1.00 25.54 113 VAL B CA 1
ATOM 2144 C C . VAL B 1 113 ? 5.577 19.424 -7.034 1.00 24.78 113 VAL B C 1
ATOM 2145 O O . VAL B 1 113 ? 6.381 18.543 -7.204 1.00 25.30 113 VAL B O 1
ATOM 2149 N N . PRO B 1 114 ? 5.285 20.298 -7.961 1.00 25.03 114 PRO B N 1
ATOM 2150 C CA . PRO B 1 114 ? 5.930 20.269 -9.266 1.00 24.98 114 PRO B CA 1
ATOM 2151 C C . PRO B 1 114 ? 7.311 20.940 -9.216 1.00 24.20 114 PRO B C 1
ATOM 2152 O O . PRO B 1 114 ? 7.490 22.016 -8.613 1.00 23.82 114 PRO B O 1
ATOM 2156 N N . ARG B 1 115 ? 8.277 20.255 -9.806 1.00 22.63 115 ARG B N 1
ATOM 2157 C CA . ARG B 1 115 ? 9.624 20.801 -9.929 1.00 22.27 115 ARG B CA 1
ATOM 2158 C C . ARG B 1 115 ? 10.201 20.544 -11.289 1.00 22.72 115 ARG B C 1
ATOM 2159 O O . ARG B 1 115 ? 9.790 19.635 -11.975 1.00 24.10 115 ARG B O 1
ATOM 2167 N N . ALA B 1 116 ? 11.200 21.336 -11.672 1.00 21.88 116 ALA B N 1
ATOM 2168 C CA . ALA B 1 116 ? 11.989 21.005 -12.858 1.00 21.99 116 ALA B CA 1
ATOM 2169 C C . ALA B 1 116 ? 12.663 19.665 -12.664 1.00 22.03 116 ALA B C 1
ATOM 2170 O O . ALA B 1 116 ? 13.078 19.316 -11.524 1.00 21.46 116 ALA B O 1
ATOM 2172 N N . GLU B 1 117 ? 12.807 18.892 -13.738 1.00 21.88 117 GLU B N 1
ATOM 2173 C CA . GLU B 1 117 ? 13.507 17.610 -13.679 1.00 23.91 117 GLU B CA 1
ATOM 2174 C C . GLU B 1 117 ? 15.018 17.774 -13.680 1.00 23.47 117 GLU B C 1
ATOM 2175 O O . GLU B 1 117 ? 15.706 16.998 -13.049 1.00 23.62 117 GLU B O 1
ATOM 2181 N N . ARG B 1 118 ? 15.506 18.763 -14.396 1.00 23.44 118 ARG B N 1
ATOM 2182 C CA . ARG B 1 118 ? 16.932 19.063 -14.480 1.00 24.70 118 ARG B CA 1
ATOM 2183 C C . ARG B 1 118 ? 17.181 20.549 -14.347 1.00 22.83 118 ARG B C 1
ATOM 2184 O O . ARG B 1 118 ? 16.417 21.346 -14.874 1.00 22.82 118 ARG B O 1
ATOM 2192 N N . ILE B 1 119 ? 18.259 20.938 -13.631 1.00 21.11 119 ILE B N 1
ATOM 2193 C CA . ILE B 1 119 ? 18.647 22.327 -13.503 1.00 19.69 119 ILE B CA 1
ATOM 2194 C C . ILE B 1 119 ? 20.157 22.509 -13.657 1.00 19.73 119 ILE B C 1
ATOM 2195 O O . ILE B 1 119 ? 20.921 21.559 -13.520 1.00 20.84 119 ILE B O 1
ATOM 2200 N N . ARG B 1 120 ? 20.556 23.733 -13.959 1.00 19.04 120 ARG B N 1
ATOM 2201 C CA . ARG B 1 120 ? 21.928 24.142 -13.882 1.00 19.35 120 ARG B CA 1
ATOM 2202 C C . ARG B 1 120 ? 21.932 25.324 -12.915 1.00 19.65 120 ARG B C 1
ATOM 2203 O O . ARG B 1 120 ? 21.073 26.218 -13.017 1.00 20.69 120 ARG B O 1
ATOM 221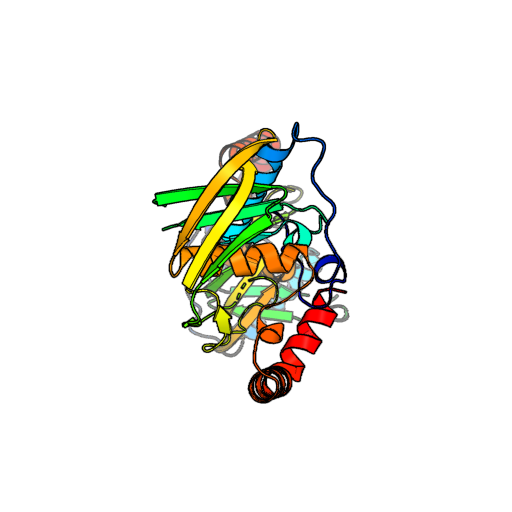1 N N . VAL B 1 121 ? 22.890 25.311 -11.996 1.00 19.44 121 VAL B N 1
ATOM 2212 C CA . VAL B 1 121 ? 23.003 26.279 -10.941 1.00 19.72 121 VAL B CA 1
ATOM 2213 C C . VAL B 1 121 ? 24.411 26.869 -10.898 1.00 18.99 121 VAL B C 1
ATOM 2214 O O . VAL B 1 121 ? 25.409 26.159 -10.877 1.00 21.75 121 VAL B O 1
ATOM 2218 N N . GLU B 1 122 ? 24.500 28.187 -10.844 1.00 19.97 122 GLU B N 1
ATOM 2219 C CA . GLU B 1 122 ? 25.722 28.883 -10.547 1.00 20.39 122 GLU B CA 1
ATOM 2220 C C . GLU B 1 122 ? 25.662 29.347 -9.079 1.00 20.56 122 GLU B C 1
ATOM 2221 O O . GLU B 1 122 ? 24.642 29.827 -8.613 1.00 22.11 122 GLU B O 1
ATOM 2227 N N . TYR B 1 123 ? 26.751 29.167 -8.359 1.00 20.86 123 TYR B N 1
ATOM 2228 C CA . TYR B 1 123 ? 26.824 29.497 -6.943 1.00 21.38 123 TYR B CA 1
ATOM 2229 C C . TYR B 1 123 ? 28.248 29.703 -6.496 1.00 23.94 123 TYR B C 1
ATOM 2230 O O . TYR B 1 123 ? 29.195 29.612 -7.291 1.00 23.42 123 TYR B O 1
ATOM 2239 N N . GLN B 1 124 ? 28.404 30.065 -5.237 1.00 23.51 124 GLN B N 1
ATOM 2240 C CA . GLN B 1 124 ? 29.702 30.137 -4.589 1.00 23.46 124 GLN B CA 1
ATOM 2241 C C . GLN B 1 124 ? 29.750 29.139 -3.447 1.00 23.97 124 GLN B C 1
ATOM 2242 O O . GLN B 1 124 ? 28.752 28.955 -2.724 1.00 23.46 124 GLN B O 1
ATOM 2248 N N . ASP B 1 125 ? 30.897 28.502 -3.256 1.00 24.55 125 ASP B N 1
ATOM 2249 C CA . ASP B 1 125 ? 31.117 27.599 -2.166 1.00 23.73 125 ASP B CA 1
ATOM 2250 C C . ASP B 1 125 ? 31.425 28.313 -0.836 1.00 25.91 125 ASP B C 1
ATOM 2251 O O . ASP B 1 125 ? 31.294 29.541 -0.765 1.00 24.30 125 ASP B O 1
ATOM 2256 N N . GLU B 1 126 ? 31.795 27.550 0.182 1.00 26.76 126 GLU B N 1
ATOM 2257 C CA . GLU B 1 126 ? 31.978 28.093 1.524 1.00 29.04 126 GLU B CA 1
ATOM 2258 C C . GLU B 1 126 ? 33.147 29.046 1.625 1.00 30.13 126 GLU B C 1
ATOM 2259 O O . GLU B 1 126 ? 33.194 29.859 2.560 1.00 31.46 126 GLU B O 1
ATOM 2265 N N . GLU B 1 127 ? 34.032 28.996 0.635 1.00 30.56 127 GLU B N 1
ATOM 2266 C CA . GLU B 1 127 ? 35.090 30.013 0.498 1.00 31.89 127 GLU B CA 1
ATOM 2267 C C . GLU B 1 127 ? 34.827 31.169 -0.437 1.00 31.14 127 GLU B C 1
ATOM 2268 O O . GLU B 1 127 ? 35.745 31.982 -0.669 1.00 31.50 127 GLU B O 1
ATOM 2274 N N . GLY B 1 128 ? 33.624 31.254 -1.020 1.00 28.36 128 GLY B N 1
ATOM 2275 C CA .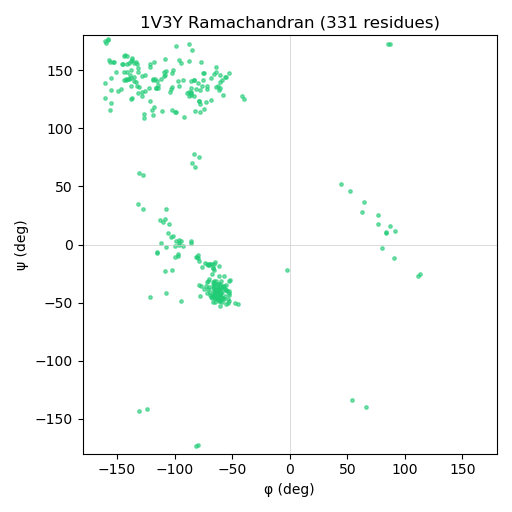 GLY B 1 128 ? 33.311 32.280 -1.991 1.00 27.10 128 GLY B CA 1
ATOM 2276 C C . GLY B 1 128 ? 33.722 32.018 -3.453 1.00 26.66 128 GLY B C 1
ATOM 2277 O O . GLY B 1 128 ? 33.611 32.908 -4.278 1.00 27.94 128 GLY B O 1
ATOM 2278 N N . ARG B 1 129 ? 34.139 30.793 -3.757 1.00 26.99 129 ARG B N 1
ATOM 2279 C CA . ARG B 1 129 ? 34.644 30.437 -5.079 1.00 27.26 129 ARG B CA 1
ATOM 2280 C C . ARG B 1 129 ? 33.464 30.066 -5.971 1.00 24.99 129 ARG B C 1
ATOM 2281 O O . ARG B 1 129 ? 32.659 29.263 -5.540 1.00 25.39 129 ARG B O 1
ATOM 2289 N N . GLY B 1 130 ? 33.396 30.625 -7.185 1.00 24.21 130 GLY B N 1
ATOM 2290 C CA . GLY B 1 130 ? 32.354 30.357 -8.148 1.00 24.52 130 GLY B CA 1
ATOM 2291 C C . GLY B 1 130 ? 32.352 28.935 -8.617 1.00 24.90 130 GLY B C 1
ATOM 2292 O O . GLY B 1 130 ? 33.406 28.355 -8.880 1.00 24.09 130 GLY B O 1
ATOM 2293 N N . ARG B 1 131 ? 31.156 28.347 -8.687 1.00 23.35 131 ARG B N 1
ATOM 2294 C CA . ARG B 1 131 ? 30.980 26.969 -9.139 1.00 22.62 131 ARG B CA 1
ATOM 2295 C C . ARG B 1 131 ? 29.774 26.892 -10.042 1.00 21.68 131 ARG B C 1
ATOM 2296 O O . ARG B 1 131 ? 28.843 27.737 -9.967 1.00 22.56 131 ARG B O 1
ATOM 2304 N N . VAL B 1 132 ? 29.748 25.853 -10.875 1.00 20.59 132 VAL B N 1
ATOM 2305 C CA . VAL B 1 132 ? 28.613 25.571 -11.740 1.00 20.85 132 VAL B CA 1
ATOM 2306 C C . VAL B 1 132 ? 28.293 24.080 -11.542 1.00 21.03 132 VAL B C 1
ATOM 2307 O O . VAL B 1 132 ? 29.180 23.230 -11.556 1.00 22.17 132 VAL B O 1
ATOM 2311 N N . LEU B 1 133 ? 27.001 23.755 -11.408 1.00 20.35 133 LEU B N 1
ATOM 2312 C CA . LEU B 1 133 ? 26.576 22.405 -11.158 1.00 20.45 133 LEU B CA 1
ATOM 2313 C C . LEU B 1 133 ? 25.322 22.091 -11.956 1.00 19.39 133 LEU B C 1
ATOM 2314 O O . LEU B 1 133 ? 24.416 22.923 -12.065 1.00 20.43 133 LEU B O 1
ATOM 2319 N N . GLU B 1 134 ? 25.226 20.878 -12.464 1.00 19.29 134 GLU B N 1
ATOM 2320 C CA . GLU B 1 134 ? 23.983 20.404 -13.052 1.00 19.80 134 GLU B CA 1
ATOM 2321 C C . GLU B 1 134 ? 23.473 19.265 -12.199 1.00 20.91 134 GLU B C 1
ATOM 2322 O O . GLU B 1 134 ? 24.240 18.428 -11.747 1.00 20.78 134 GLU B O 1
ATOM 2328 N N . LEU B 1 135 ? 22.157 19.266 -11.950 1.00 21.74 135 LEU B N 1
ATOM 2329 C CA . LEU B 1 135 ? 21.455 18.262 -11.157 1.00 21.35 135 LEU B CA 1
ATOM 2330 C C . LEU B 1 135 ? 20.209 17.803 -11.883 1.00 22.57 135 LEU B C 1
ATOM 2331 O O . LEU B 1 135 ? 19.625 18.524 -12.691 1.00 22.18 135 LEU B O 1
ATOM 2336 N N . GLU B 1 136 ? 19.787 16.585 -11.554 1.00 24.28 136 GLU B N 1
ATOM 2337 C CA . GLU B 1 136 ? 18.539 16.014 -12.055 1.00 25.37 136 GLU B CA 1
ATOM 2338 C C . GLU B 1 136 ? 17.857 15.215 -10.963 1.00 25.20 136 GLU B C 1
ATOM 2339 O O . GLU B 1 136 ? 18.413 14.917 -9.945 1.00 26.67 136 GLU B O 1
ATOM 2345 N N . GLY B 1 137 ? 16.595 14.972 -11.171 1.00 23.76 137 GLY B N 1
ATOM 2346 C CA . GLY B 1 137 ? 15.803 14.238 -10.215 1.00 24.13 137 GLY B CA 1
ATOM 2347 C C . GLY B 1 137 ? 15.818 14.768 -8.816 1.00 23.33 137 GLY B C 1
ATOM 2348 O O . GLY B 1 137 ? 15.617 15.981 -8.565 1.00 22.16 137 GLY B O 1
ATOM 2349 N N . TYR B 1 138 ? 15.992 13.849 -7.874 1.00 23.97 138 TYR B N 1
ATOM 2350 C CA . TYR B 1 138 ? 15.802 14.205 -6.472 1.00 23.86 138 TYR B CA 1
ATOM 2351 C C . TYR B 1 138 ? 16.689 15.361 -6.007 1.00 22.89 138 TYR B C 1
ATOM 2352 O O . TYR B 1 138 ? 16.196 16.291 -5.370 1.00 21.31 138 TYR B O 1
ATOM 2361 N N . MET B 1 139 ? 17.994 15.342 -6.330 1.00 21.80 139 MET B N 1
ATOM 2362 C CA . MET B 1 139 ? 18.822 16.468 -5.884 1.00 22.17 139 MET B CA 1
ATOM 2363 C C . MET B 1 139 ? 18.436 17.814 -6.547 1.00 20.88 139 MET B C 1
ATOM 2364 O O . MET B 1 139 ? 18.580 18.877 -5.912 1.00 20.64 139 MET B O 1
ATOM 2369 N N . ALA B 1 140 ? 17.954 17.785 -7.787 1.00 19.72 140 ALA B N 1
ATOM 2370 C CA . ALA B 1 140 ? 17.401 18.991 -8.424 1.00 19.26 140 ALA B CA 1
ATOM 2371 C C . ALA B 1 140 ? 16.249 19.533 -7.625 1.00 20.04 140 ALA B C 1
ATOM 2372 O O . ALA B 1 140 ? 16.137 20.776 -7.445 1.00 18.38 140 ALA B O 1
ATOM 2374 N N . ARG B 1 141 ? 15.406 18.623 -7.130 1.00 19.08 141 ARG B N 1
ATOM 2375 C CA . ARG B 1 141 ? 14.231 19.002 -6.317 1.00 19.24 141 ARG B CA 1
ATOM 2376 C C . ARG B 1 141 ? 14.694 19.642 -4.983 1.00 18.81 141 ARG B C 1
ATOM 2377 O O . ARG B 1 141 ? 14.162 20.715 -4.603 1.00 18.95 141 ARG B O 1
ATOM 2385 N N . VAL B 1 142 ? 15.697 19.052 -4.325 1.00 19.67 142 VAL B N 1
ATOM 2386 C CA . VAL B 1 142 ? 16.218 19.539 -3.039 1.00 20.35 142 VAL B CA 1
ATOM 2387 C C . VAL B 1 142 ? 16.780 20.961 -3.271 1.00 19.93 142 VAL B C 1
ATOM 2388 O O . VAL B 1 142 ? 16.425 21.881 -2.534 1.00 18.44 142 VAL B O 1
ATOM 2392 N N . PHE B 1 143 ? 17.570 21.143 -4.336 1.00 18.36 143 PHE B N 1
ATOM 2393 C CA . PHE B 1 143 ? 18.122 22.478 -4.614 1.00 17.94 143 PHE B CA 1
ATOM 2394 C C . PHE B 1 143 ? 17.038 23.519 -4.888 1.00 19.76 143 PHE B C 1
ATOM 2395 O O . PHE B 1 143 ? 17.141 24.690 -4.377 1.00 17.40 143 PHE B O 1
ATOM 2403 N N . GLN B 1 144 ? 16.006 23.163 -5.668 1.00 18.66 144 GLN B N 1
ATOM 2404 C CA . GLN B 1 144 ? 14.899 24.108 -5.944 1.00 19.24 144 GLN B CA 1
ATOM 2405 C C . GLN B 1 144 ? 14.170 24.521 -4.647 1.00 18.92 144 GLN B C 1
ATOM 2406 O O . GLN B 1 144 ? 13.869 25.695 -4.461 1.00 19.04 144 GLN B O 1
ATOM 2412 N N . HIS B 1 145 ? 13.940 23.547 -3.772 1.00 19.22 145 HIS B N 1
ATOM 2413 C CA . HIS B 1 145 ? 13.290 23.744 -2.505 1.00 19.17 145 HIS B CA 1
ATOM 2414 C C . HIS B 1 145 ? 14.093 24.723 -1.616 1.00 18.58 145 HIS B C 1
ATOM 2415 O O . HIS B 1 145 ? 13.573 25.724 -1.084 1.00 18.68 145 HIS B O 1
ATOM 2422 N N . GLU B 1 146 ? 15.392 24.466 -1.519 1.00 18.61 146 GLU B N 1
ATOM 2423 C CA . GLU B 1 146 ? 16.279 25.376 -0.762 1.00 18.38 146 GLU B CA 1
ATOM 2424 C C . GLU B 1 146 ? 16.407 26.777 -1.379 1.00 18.59 146 GLU B C 1
ATOM 2425 O O . GLU B 1 146 ? 16.366 27.739 -0.650 1.00 18.98 146 GLU B O 1
ATOM 2431 N N . ILE B 1 147 ? 16.573 26.904 -2.692 1.00 19.57 147 ILE B N 1
ATOM 2432 C CA . ILE B 1 147 ? 16.677 28.202 -3.331 1.00 19.35 147 ILE B CA 1
ATOM 2433 C C . ILE B 1 147 ? 15.370 29.008 -3.104 1.00 20.88 147 ILE B C 1
ATOM 2434 O O . ILE B 1 147 ? 15.432 30.208 -2.782 1.00 20.30 147 ILE B O 1
ATOM 2439 N N . ASP B 1 148 ? 14.230 28.327 -3.140 1.00 20.17 148 ASP B N 1
ATOM 2440 C CA . ASP B 1 148 ? 12.953 28.946 -2.837 1.00 20.85 148 ASP B CA 1
ATOM 2441 C C . ASP B 1 148 ? 12.936 29.594 -1.460 1.00 20.15 148 ASP B C 1
ATOM 2442 O O . ASP B 1 148 ? 12.418 30.711 -1.308 1.00 21.55 148 ASP B O 1
ATOM 2447 N N . HIS B 1 149 ? 13.569 28.960 -0.472 1.00 19.68 149 HIS B N 1
ATOM 2448 C CA . HIS B 1 149 ? 13.656 29.544 0.856 1.00 19.92 149 HIS B CA 1
ATOM 2449 C C . HIS B 1 149 ? 14.322 30.931 0.853 1.00 20.64 149 HIS B C 1
ATOM 2450 O O . HIS B 1 149 ? 14.018 31.772 1.693 1.00 19.82 149 HIS B O 1
ATOM 2457 N N . LEU B 1 150 ? 15.300 31.096 -0.017 1.00 19.15 150 LEU B N 1
ATOM 2458 C CA . LEU B 1 150 ? 16.069 32.318 -0.119 1.00 20.65 150 LEU B CA 1
ATOM 2459 C C . LEU B 1 150 ? 15.226 33.426 -0.707 1.00 21.27 150 LEU B C 1
ATOM 2460 O O . LEU B 1 150 ? 15.565 34.605 -0.558 1.00 23.00 150 LEU B O 1
ATOM 2465 N N . ASP B 1 151 ? 14.124 33.070 -1.349 1.00 23.81 151 ASP B N 1
ATOM 2466 C CA . ASP B 1 151 ? 13.198 34.047 -1.890 1.00 24.00 151 ASP B CA 1
ATOM 2467 C C . ASP B 1 151 ? 11.917 34.161 -1.075 1.00 25.02 151 ASP B C 1
ATOM 2468 O O . ASP B 1 151 ? 10.935 34.756 -1.544 1.00 24.60 151 ASP B O 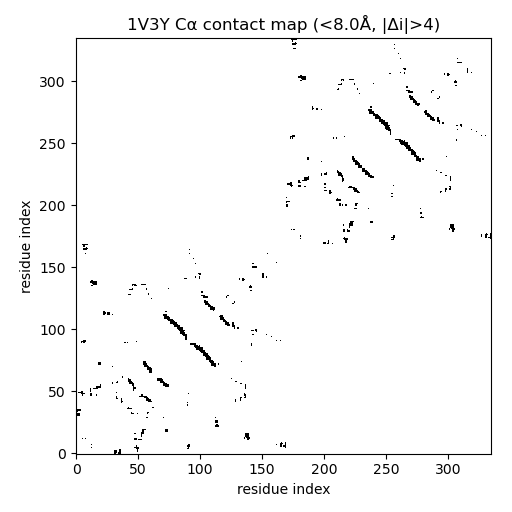1
ATOM 2473 N N . GLY B 1 152 ? 11.876 33.539 0.121 1.00 23.50 152 GLY B N 1
ATOM 2474 C CA . GLY B 1 152 ? 10.688 33.542 0.952 1.00 24.26 152 GLY B CA 1
ATOM 2475 C C . GLY B 1 152 ? 9.548 32.616 0.553 1.00 23.79 152 GLY B C 1
ATOM 2476 O O . GLY B 1 152 ? 8.365 32.846 0.956 1.00 24.60 152 GLY B O 1
ATOM 2477 N N . ILE B 1 153 ? 9.837 31.614 -0.298 1.00 23.14 153 ILE B N 1
ATOM 2478 C CA . ILE B 1 153 ? 8.839 30.764 -0.875 1.00 23.45 153 ILE B CA 1
ATOM 2479 C C . ILE B 1 153 ? 8.820 29.404 -0.219 1.00 24.22 153 ILE B C 1
ATOM 2480 O O . ILE B 1 153 ? 9.875 28.766 -0.091 1.00 22.59 153 ILE B O 1
ATOM 2485 N N . LEU B 1 154 ? 7.644 28.948 0.156 1.00 22.60 154 LEU B N 1
ATOM 2486 C CA . LEU B 1 154 ? 7.513 27.627 0.767 1.00 22.93 154 LEU B CA 1
ATOM 2487 C C . LEU B 1 154 ? 6.848 26.646 -0.197 1.00 22.47 154 LEU B C 1
ATOM 2488 O O . LEU B 1 154 ? 6.137 27.060 -1.095 1.00 23.94 154 LEU B O 1
ATOM 2493 N N . PHE B 1 155 ? 7.026 25.342 0.022 1.00 21.47 155 PHE B N 1
ATOM 2494 C CA . PHE B 1 155 ? 6.705 24.373 -0.998 1.00 21.57 155 PHE B CA 1
ATOM 2495 C C . PHE B 1 155 ? 5.242 24.361 -1.428 1.00 21.59 155 PHE B C 1
ATOM 2496 O O . PHE B 1 155 ? 4.949 24.084 -2.594 1.00 21.99 155 PHE B O 1
ATOM 2504 N N . PHE B 1 156 ? 4.334 24.626 -0.498 1.00 22.48 156 PHE B N 1
ATOM 2505 C CA . PHE B 1 156 ? 2.918 24.596 -0.853 1.00 23.94 156 PHE B CA 1
ATOM 2506 C C . PHE B 1 156 ? 2.522 25.677 -1.812 1.00 25.34 156 PHE B C 1
ATOM 2507 O O . PHE B 1 156 ? 1.498 25.525 -2.522 1.00 26.67 156 PHE B O 1
ATOM 2515 N N . GLU B 1 157 ? 3.319 26.738 -1.894 1.00 25.11 157 GLU B N 1
ATOM 2516 C CA . GLU B 1 157 ? 3.118 27.835 -2.853 1.00 25.74 157 GLU B CA 1
ATOM 2517 C C . GLU B 1 157 ? 3.329 27.447 -4.294 1.00 27.13 157 GLU B C 1
ATOM 2518 O O . GLU B 1 157 ? 2.811 28.142 -5.212 1.00 28.16 157 GLU B O 1
ATOM 2524 N N . ARG B 1 158 ? 4.140 26.395 -4.518 1.00 25.32 158 ARG B N 1
ATOM 2525 C CA . ARG B 1 158 ? 4.378 25.829 -5.838 1.00 25.39 158 ARG B CA 1
ATOM 2526 C C . ARG B 1 158 ? 3.243 24.886 -6.305 1.00 26.85 158 ARG B C 1
ATOM 2527 O O . ARG B 1 158 ? 3.207 24.450 -7.479 1.00 27.47 158 ARG B O 1
ATOM 2535 N N . LEU B 1 159 ? 2.313 24.559 -5.411 1.00 26.84 159 LEU B N 1
ATOM 2536 C CA . LEU B 1 159 ? 1.171 23.757 -5.836 1.00 27.46 159 LEU B CA 1
ATOM 2537 C C . LEU B 1 159 ? 0.192 24.582 -6.655 1.00 28.69 159 LEU B C 1
ATOM 2538 O O . LEU B 1 159 ? 0.018 25.775 -6.387 1.00 28.14 159 LEU B O 1
ATOM 2543 N N . PRO B 1 160 ? -0.477 23.952 -7.626 1.00 30.40 160 PRO B N 1
ATOM 2544 C CA . PRO B 1 160 ? -1.528 24.646 -8.363 1.00 32.31 160 PRO B CA 1
ATOM 2545 C C . PRO B 1 160 ? -2.671 25.000 -7.409 1.00 33.24 160 PRO B C 1
ATOM 2546 O O . PRO B 1 160 ? -2.820 24.328 -6.366 1.00 32.11 160 PRO B O 1
ATOM 2550 N N . LYS B 1 161 ? -3.403 26.063 -7.722 1.00 34.49 161 LYS B N 1
ATOM 2551 C CA . LYS B 1 161 ? -4.364 26.677 -6.802 1.00 36.23 161 LYS B CA 1
ATOM 2552 C C . LYS B 1 161 ? -5.319 25.710 -6.095 1.00 36.06 161 LYS B C 1
ATOM 2553 O O . LYS B 1 161 ? -5.483 25.821 -4.883 1.00 34.88 161 LYS B O 1
ATOM 2559 N N . PRO B 1 162 ? -5.995 24.804 -6.815 1.00 36.29 162 PRO B N 1
ATOM 2560 C CA . PRO B 1 162 ? -6.868 23.827 -6.136 1.00 35.30 162 PRO B CA 1
ATOM 2561 C C . PRO B 1 162 ? -6.153 22.977 -5.059 1.00 34.13 162 PRO B C 1
ATOM 2562 O O . PRO B 1 162 ? -6.658 22.782 -3.946 1.00 30.81 162 PRO B O 1
ATOM 2566 N N . LYS B 1 163 ? -4.958 22.499 -5.384 1.00 32.37 163 LYS B N 1
ATOM 2567 C CA . LYS B 1 163 ? -4.183 21.663 -4.472 1.00 30.91 163 LYS B CA 1
ATOM 2568 C C . LYS B 1 163 ? -3.607 22.510 -3.312 1.00 29.51 163 LYS B C 1
ATOM 2569 O O . LYS B 1 163 ? -3.487 22.028 -2.167 1.00 28.81 163 LYS B O 1
ATOM 2575 N N . ARG B 1 164 ? -3.224 23.740 -3.609 1.00 28.61 164 ARG B N 1
ATOM 2576 C CA . ARG B 1 164 ? -2.748 24.672 -2.585 1.00 29.04 164 ARG B CA 1
ATOM 2577 C C . ARG B 1 164 ? -3.881 24.974 -1.609 1.00 29.04 164 ARG B C 1
ATOM 2578 O O . ARG B 1 164 ? -3.695 25.001 -0.395 1.00 27.48 164 ARG B O 1
ATOM 2586 N N . GLU B 1 165 ? -5.082 25.140 -2.150 1.00 29.35 165 GLU B N 1
ATOM 2587 C CA . GLU B 1 165 ? -6.231 25.431 -1.312 1.00 29.33 165 GLU B CA 1
ATOM 2588 C C . GLU B 1 165 ? -6.582 24.260 -0.426 1.00 28.20 165 GLU B C 1
ATOM 2589 O O . GLU B 1 165 ? -6.840 24.475 0.746 1.00 30.12 165 GLU B O 1
ATOM 2595 N N . ALA B 1 166 ? -6.587 23.045 -0.964 1.00 28.55 166 ALA B N 1
ATOM 2596 C CA . ALA B 1 166 ? -6.872 21.845 -0.189 1.00 27.83 166 ALA B CA 1
ATOM 2597 C C . ALA B 1 166 ? -5.818 21.677 0.896 1.00 27.63 166 ALA B C 1
ATOM 2598 O O . ALA B 1 166 ? -6.131 21.257 2.004 1.00 26.44 166 ALA B O 1
ATOM 2600 N N . PHE B 1 167 ? -4.564 21.995 0.576 1.00 26.43 167 PHE B N 1
ATOM 2601 C CA . PHE B 1 167 ? -3.480 21.833 1.565 1.00 26.44 167 PHE B CA 1
ATOM 2602 C C . PHE B 1 167 ? -3.718 22.808 2.739 1.00 26.21 167 PHE B C 1
ATOM 2603 O O . PHE B 1 167 ? -3.604 22.435 3.898 1.00 27.03 167 PHE B O 1
ATOM 2611 N N . LEU B 1 168 ? -3.963 24.065 2.435 1.00 26.13 168 LEU B N 1
ATOM 2612 C CA . LEU B 1 168 ? -4.160 25.059 3.460 1.00 27.92 168 LEU B CA 1
ATOM 2613 C C . LEU B 1 168 ? -5.457 24.816 4.268 1.00 27.53 168 LEU B C 1
ATOM 2614 O O . LEU B 1 168 ? -5.484 25.105 5.441 1.00 27.55 168 LEU B O 1
ATOM 2619 N N . GLU B 1 169 ? -6.514 24.316 3.641 1.00 28.26 169 GLU B N 1
ATOM 2620 C CA . GLU B 1 169 ? -7.716 23.878 4.392 1.00 28.38 169 GLU B CA 1
ATOM 2621 C C . GLU B 1 169 ? -7.380 22.754 5.377 1.00 27.76 169 GLU B C 1
ATOM 2622 O O . GLU B 1 169 ? -7.657 22.848 6.589 1.00 28.68 169 GLU B O 1
ATOM 2628 N N . ALA B 1 170 ? -6.744 21.700 4.886 1.00 24.92 170 ALA B N 1
ATOM 2629 C CA . ALA B 1 170 ? -6.534 20.550 5.691 1.00 26.44 170 ALA B CA 1
ATOM 2630 C C . ALA B 1 170 ? -5.637 20.875 6.870 1.00 26.14 170 ALA B C 1
ATOM 2631 O O . ALA B 1 170 ? -5.750 20.282 7.946 1.00 26.34 170 ALA B O 1
ATOM 2633 N N . ASN B 1 171 ? -4.738 21.826 6.650 1.00 25.37 171 ASN B N 1
ATOM 2634 C CA . ASN B 1 171 ? -3.678 22.128 7.620 1.00 25.44 171 ASN B CA 1
ATOM 2635 C C . ASN B 1 171 ? -3.892 23.436 8.312 1.00 24.28 171 ASN B C 1
ATOM 2636 O O . ASN B 1 171 ? -2.958 24.033 8.856 1.00 24.04 171 ASN B O 1
ATOM 2641 N N . ARG B 1 172 ? -5.135 23.913 8.324 1.00 24.76 172 ARG B N 1
ATOM 2642 C CA . ARG B 1 172 ? -5.407 25.190 8.930 1.00 24.84 172 ARG B CA 1
ATOM 2643 C C . ARG B 1 172 ? -4.919 25.303 10.350 1.00 23.79 172 ARG B C 1
ATOM 2644 O O . ARG B 1 172 ? -4.280 26.287 10.704 1.00 24.56 172 ARG B O 1
ATOM 2652 N N . ALA B 1 173 ? -5.259 24.327 11.200 1.00 24.19 173 ALA B N 1
ATOM 2653 C CA . ALA B 1 173 ? -4.938 24.404 12.626 1.00 24.12 173 ALA B CA 1
ATOM 2654 C C . ALA B 1 173 ? -3.427 24.251 12.843 1.00 24.38 173 ALA B C 1
ATOM 2655 O O . ALA B 1 173 ? -2.862 24.868 13.737 1.00 24.56 173 ALA B O 1
ATOM 2657 N N . GLU B 1 174 ? -2.807 23.399 12.040 1.00 24.20 174 GLU B N 1
ATOM 2658 C CA . GLU B 1 174 ? -1.359 23.124 12.171 1.00 23.93 174 GLU B CA 1
ATOM 2659 C C . GLU B 1 174 ? -0.610 24.438 11.966 1.00 23.36 174 GLU B C 1
ATOM 2660 O O . GLU B 1 174 ? 0.272 24.751 12.745 1.00 24.74 174 GLU B O 1
ATOM 2666 N N . LEU B 1 175 ? -0.984 25.207 10.951 1.00 23.57 175 LEU B N 1
ATOM 2667 C CA . LEU B 1 175 ? -0.342 26.465 10.632 1.00 24.32 175 LEU B CA 1
ATOM 2668 C C . LEU B 1 175 ? -0.562 27.504 11.729 1.00 25.12 175 LEU B C 1
ATOM 2669 O O . LEU B 1 175 ? 0.347 28.212 12.110 1.00 25.67 175 LEU B O 1
ATOM 2674 N N . VAL B 1 176 ? -1.787 27.554 12.284 1.00 25.10 176 VAL B N 1
ATOM 2675 C CA . VAL B 1 176 ? -2.065 28.334 13.471 1.00 25.14 176 VAL B CA 1
ATOM 2676 C C . VAL B 1 176 ? -1.117 28.000 14.632 1.00 25.13 176 VAL B C 1
ATOM 2677 O O . VAL B 1 176 ? -0.529 28.948 15.257 1.00 24.66 176 VAL B O 1
ATOM 2681 N N . ARG B 1 177 ? -0.921 26.702 14.898 1.00 24.54 177 ARG B N 1
ATOM 2682 C CA . ARG B 1 177 ? -0.091 26.261 16.017 1.00 25.38 177 ARG B CA 1
ATOM 2683 C C . ARG B 1 177 ? 1.365 26.682 15.755 1.00 24.86 177 ARG B C 1
ATOM 2684 O O . ARG B 1 177 ? 2.047 27.106 16.687 1.00 26.29 177 ARG B O 1
ATOM 2692 N N . PHE B 1 178 ? 1.845 26.521 14.513 1.00 24.21 178 PHE B N 1
ATOM 2693 C CA . PHE B 1 178 ? 3.213 26.926 14.193 1.00 24.72 178 PHE B CA 1
ATOM 2694 C C . PHE B 1 178 ? 3.419 28.418 14.460 1.00 27.02 178 PHE B C 1
ATOM 2695 O O . PHE B 1 178 ? 4.452 28.834 15.034 1.00 26.48 178 PHE B O 1
ATOM 2703 N N . GLN B 1 179 ? 2.465 29.242 14.017 1.00 27.33 179 GLN B N 1
ATOM 2704 C CA . GLN B 1 179 ? 2.593 30.666 14.123 1.00 30.20 179 GLN B CA 1
ATOM 2705 C C . GLN B 1 179 ? 2.605 31.052 15.594 1.00 31.87 179 GLN B C 1
ATOM 2706 O O . GLN B 1 179 ? 3.287 31.985 15.992 1.00 30.63 179 GLN B O 1
ATOM 2712 N N . LYS B 1 180 ? 1.855 30.313 16.409 1.00 33.08 180 LYS B N 1
ATOM 2713 C CA . LYS B 1 180 ? 1.855 30.556 17.845 1.00 35.37 180 LYS B CA 1
ATOM 2714 C C . LYS B 1 180 ? 3.194 30.211 18.470 1.00 36.14 180 LYS B C 1
ATOM 2715 O O . LYS B 1 180 ? 3.719 31.009 19.245 1.00 35.86 180 LYS B O 1
ATOM 2721 N N . GLU B 1 181 ? 3.742 29.048 18.100 1.00 37.42 181 GLU B N 1
ATOM 2722 C CA . GLU B 1 181 ? 5.043 28.557 18.586 1.00 39.52 181 GLU B CA 1
ATOM 2723 C C . GLU B 1 181 ? 6.153 29.493 18.149 1.00 39.37 181 GLU B C 1
ATOM 2724 O O . GLU B 1 181 ? 7.071 29.745 18.918 1.00 39.39 181 GLU B O 1
ATOM 2730 N N . ALA B 1 182 ? 6.029 30.037 16.942 1.00 39.81 182 ALA B N 1
ATOM 2731 C CA . ALA B 1 182 ? 7.070 30.869 16.313 1.00 41.20 182 ALA B CA 1
ATOM 2732 C C . ALA B 1 182 ? 7.089 32.274 16.918 1.00 43.21 182 ALA B C 1
ATOM 2733 O O . ALA B 1 182 ? 8.085 33.015 16.773 1.00 42.38 182 ALA B O 1
ATOM 2735 N N . ARG B 1 183 ? 5.979 32.639 17.574 1.00 45.16 183 ARG B N 1
ATOM 2736 C CA . ARG B 1 183 ? 5.891 33.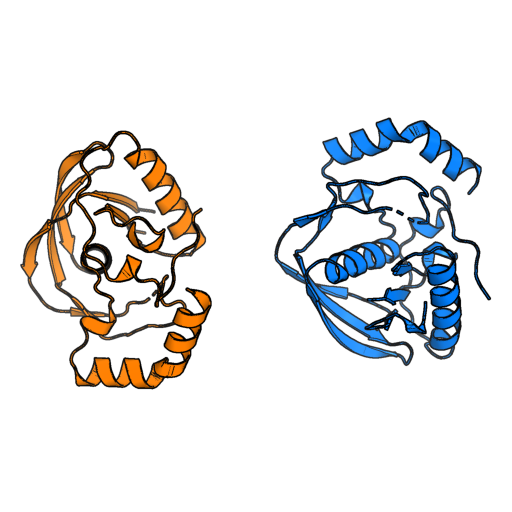876 18.382 1.00 46.78 183 ARG B CA 1
ATOM 2737 C C . ARG B 1 183 ? 6.395 33.597 19.798 1.00 47.38 183 ARG B C 1
ATOM 2738 O O . ARG B 1 183 ? 6.797 34.503 20.557 1.00 48.50 183 ARG B O 1
#

CATH classification: 3.90.45.10

B-factor: mean 29.1, std 8.29, range [16.58, 74.38]

Organism: Thermus thermophilus (NCBI:txid274)

Foldseek 3Di:
DEAQFAAQQPCLQQDQADFDDDLPCLVVVQVRQVVHCVVLPHQKDAPSRRPHRFQWMW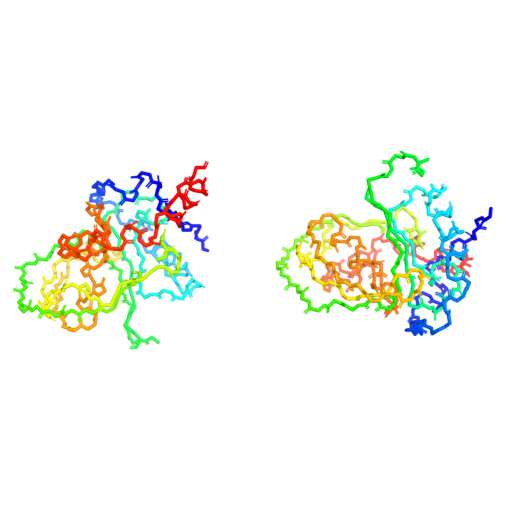GFCVVVVTPDIATWTPKDWPDFADKDFAKDDRNLPPAIDGGQIDGQKTKMWTAGSVRHIDIDIDGHPVRVVVVQRSCSNNSHHRLVSDDDVSSVVSCVVCVVSSVVSSVVD/DAQFFAQQQCLQAAQADFDDDLPCQVVVQVVLVVVCVVQVHFKDEPSRRPHSYQWMWGCDPVPDIFTWGPKDWPDFADKFFAKDDRNLPPAIDGGQIDTQKTKMWTAGSRRHIDIDIDGDPVRVRVVQRSCSNNSHHRLNSDDPVSSVVSCVVCVVSSVVSSVVSD

Radius of gyration: 28.71 Å; Cα contacts (8 Å, |Δi|>4): 663; chains: 2; bounding box: 44×46×82 Å

InterPro domains:
  IPR023635 Peptide deformylase [MF_00163] (1-174)
  IPR023635 Peptide deformylase [PF01327] (3-164)
  IPR023635 Peptide deformylase [PIRSF004749] (2-172)
  IPR023635 Peptide deformylase [PR01576] (31-60)
  IPR023635 Peptide deformylase [PR01576] (100-111)
  IPR023635 Peptide deformylase [PR01576] (113-131)
  IPR023635 Peptide deformylase [PR01576] (132-161)
  IPR023635 Peptide deformylase [PTHR10458] (4-166)
  IPR023635 Peptide deformylase [TIGR00079] (7-167)
  IPR023635 Peptide deformylase [cd00487] (5-155)
  IPR036821 Peptide deformylase superfamily [G3DSA:3.90.45.10] (1-192)
  IPR036821 Peptide deformylase superfamily [SSF56420] (1-170)

Secondary structure (DSSP, 8-state):
---PPPPTT-GGGGS-PBPP---TTHHHHHHHHHHHHHHTT-SEEEGGGGT--BSEEEEE--TTT-S-EEEEEEEEEEEEE--EEEEE---STT--EEEEEE-SEEEEEEE-TTS-EEEEEEEHHHHHHHHHHHHHHTT--GGGGS-HHHHHHHHHHTHHHHHHHHHH-/-PPPPPTT-GGGGS-PBPP---TTHHHHHHHHHHHHHHTT-SEEEGGGGT--BSEEEEEE---EEEEEEEEEEEEEE--EEEEE---STT--EEEEEE-SEEEEEEE-TTS-EEEEEEEHHHHHHHHHHHHHHTT--GGGGS-HHHHHHHHHHTHHHHHHHHHHH-

Solvent-accessible surface area: 18038 Å² total

Sequence (335 aa):
MVYPIRLYGDPVLRRKARPVEDFSGIKRLAEDMLETMFEAKGVGLAAPQIGLSQRLFVAVELRELVRRVYVVANPVITYREGLVEGTEGLSLPGLYSEEVPRAERIRVEYQDEEGRGRVLELEGYMARVFQHEIDHLDGILFFERLPKPKREAFLEANRAELVRFQKEAVYPIRLYGDPVLRRKARPVEDFSGIKRLAEDMLETMFEAKGVGLAAPQIGLSQRLFVAVEYVRRVYVVANPVITYREGLVEGTEGLSLPGLYSEEVPRAERIRVEYQDEEGRGRVLELEGYMARVFQHEIDHLDGILFFERLPKPKREAFLEANRAELVRFQKEAR

Nearest PDB structures (foldseek):
  1v3y-assembly1_A  TM=1.006E+00  e=4.445E-36  Thermus thermophilus
  1v3y-assembly2_B  TM=9.899E-01  e=5.246E-32  Thermus thermophilus
  6caz-assembly1_A  TM=8.972E-01  e=2.969E-18  Legionella pneumophila subsp. pneumophila str. Philadelphia 1
  4wxk-assembly1_A  TM=8.873E-01  e=8.984E-16  Haemophilus influenzae 86-028NP
  3qu1-assembly1_B  TM=8.738E-01  e=1.663E-14  Vibrio cholerae